Protein AF-A0A1Y4G5S7-F1 (afdb_monomer)

Radius of gyration: 25.13 Å; Cα contacts (8 Å, |Δi|>4): 350; chains: 1; bounding box: 87×40×48 Å

Solvent-accessible surface area (backbone atoms only — not comparable to full-atom values): 13868 Å² total; per-residue (Å²): 130,85,77,80,82,61,57,69,67,60,54,43,54,52,55,67,71,48,69,87,47,79,44,51,80,70,38,82,36,49,25,72,48,53,52,30,70,73,12,51,37,33,37,29,30,48,55,33,47,74,58,11,20,74,68,34,40,60,60,69,43,73,38,22,55,50,44,52,56,40,34,49,61,31,74,40,56,73,66,57,24,23,37,33,31,43,26,41,38,23,44,78,94,66,47,82,84,49,72,70,53,43,66,70,34,35,62,57,46,52,50,49,49,66,52,30,58,38,54,33,38,37,17,30,23,50,66,25,33,25,63,67,61,72,43,88,75,53,43,92,80,40,40,70,41,85,43,68,42,80,86,32,38,30,39,30,34,70,36,56,62,60,34,78,83,30,70,72,47,38,53,52,49,53,50,34,26,40,48,50,26,49,55,51,52,54,49,51,52,56,54,55,54,53,54,55,55,64,64,61,73,73,70,80,81,84,91,83,85,88,86,84,88,85,88,82,90,86,90,83,90,83,89,82,89,81,85,89,79,90,81,84,76,78,82,75,83,89,86,114

Mean predicted aligned error: 10.62 Å

Foldseek 3Di:
DPDDQDDLVNLVVCQQPDDQDPLVVVALTWQQKDADLQALEEEEEAEADPVCSVPSHHLPDPLSVVVQVLCVLLVHHRRNYIYYYLARGADVVNDGDDPSRSVRRNVSVLSSCVRNVHQEYEYEAARRCCVQQVDPDGLVVQALHWDDRPRHTYHYAYRSVVCVPDVVSVVSSSNSSNSSSVVVVVVVVVVVVVVVVVVVVPDDDDDDDDDDDDDDDDDDDDDDDDDDDDDPDPDDDDRD

Sequence (240 aa):
MPKPHIPLEEIRAQVEGCRRCPLADGRTQTVFGVGNPAARVLIVGEAPGKNEDLQGEPFVGAAGKYLNELLSIAGLRREDVFIANVLKCRPPGNRDPRPEEIELCTPYLREQTRTIDPEFIVTLGNFSTKFILKTEVGITRLHGTLQRAGRFKVFPIFHPAAALYDSSKREALENDFTTLGQLLRESDAAAGMHEVDAGNAQGSPAALSTPAVPTDSNAGEGQAETQPDPASHVEQPHLL

pLDDT: mean 84.5, std 22.57, range [31.06, 98.81]

Structure (mmCIF, N/CA/C/O backbone):
data_AF-A0A1Y4G5S7-F1
#
_entry.id   AF-A0A1Y4G5S7-F1
#
loop_
_atom_site.group_PDB
_atom_site.id
_atom_site.type_symbol
_atom_site.label_atom_id
_atom_site.label_alt_id
_atom_site.label_comp_id
_atom_site.label_asym_id
_atom_site.label_entity_id
_atom_site.label_seq_id
_atom_site.pdbx_PDB_ins_code
_atom_site.Cartn_x
_atom_site.Cartn_y
_atom_site.Cartn_z
_atom_site.occupancy
_atom_site.B_iso_or_equiv
_atom_site.auth_seq_id
_atom_site.auth_comp_id
_atom_site.auth_asym_id
_atom_site.auth_atom_id
_atom_site.pdbx_PDB_model_num
ATOM 1 N N . MET A 1 1 ? -27.310 -4.756 -11.231 1.00 40.59 1 MET A N 1
ATOM 2 C CA . MET A 1 1 ? -26.948 -6.032 -10.573 1.00 40.59 1 MET A CA 1
ATOM 3 C C . MET A 1 1 ? -25.587 -5.846 -9.920 1.00 40.59 1 MET A C 1
ATOM 5 O O . MET A 1 1 ? -24.710 -5.333 -10.610 1.00 40.59 1 MET A O 1
ATOM 9 N N . PRO A 1 2 ? -25.393 -6.177 -8.631 1.00 55.62 2 PRO A N 1
ATOM 10 C CA . PRO A 1 2 ? -24.055 -6.158 -8.048 1.00 55.62 2 PRO A CA 1
ATOM 11 C C . PRO A 1 2 ? -23.174 -7.138 -8.832 1.00 55.62 2 PRO A C 1
ATOM 13 O O . PRO A 1 2 ? -23.587 -8.264 -9.113 1.00 55.62 2 PRO A O 1
ATOM 16 N N . LYS A 1 3 ? -21.987 -6.693 -9.256 1.00 55.88 3 LYS A N 1
ATOM 17 C CA . LYS A 1 3 ? -21.017 -7.552 -9.948 1.00 55.88 3 LYS A CA 1
ATOM 18 C C . LYS A 1 3 ? -20.692 -8.742 -9.023 1.00 55.88 3 LYS A C 1
ATOM 20 O O . LYS A 1 3 ? -20.449 -8.500 -7.841 1.00 55.88 3 LYS A O 1
ATOM 25 N N . PRO A 1 4 ? -20.676 -10.003 -9.484 1.00 67.62 4 PRO A N 1
ATOM 26 C CA . PRO A 1 4 ? -20.337 -11.139 -8.621 1.00 67.62 4 PRO A CA 1
ATOM 27 C C . PRO A 1 4 ? -18.913 -10.984 -8.068 1.00 67.62 4 PRO A C 1
ATOM 29 O O . PRO A 1 4 ? -18.036 -10.510 -8.791 1.00 67.62 4 PRO A O 1
ATOM 32 N N . HIS A 1 5 ? -18.688 -11.300 -6.788 1.00 77.19 5 HIS A N 1
ATOM 33 C CA . HIS A 1 5 ? -17.354 -11.252 -6.171 1.00 77.19 5 HIS A CA 1
ATOM 34 C C . HIS A 1 5 ? -16.422 -12.257 -6.863 1.00 77.19 5 HIS A C 1
ATOM 36 O O . HIS A 1 5 ? -16.801 -13.411 -7.052 1.00 77.19 5 HIS A O 1
ATOM 42 N N . ILE A 1 6 ? -15.229 -11.806 -7.259 1.00 89.75 6 ILE A N 1
ATOM 43 C CA . ILE A 1 6 ? -14.211 -12.650 -7.898 1.00 89.75 6 ILE A CA 1
ATOM 44 C C . ILE A 1 6 ? -13.298 -13.174 -6.782 1.00 89.75 6 ILE A C 1
ATOM 46 O O . ILE A 1 6 ? -12.733 -12.353 -6.063 1.00 89.75 6 ILE A O 1
ATOM 50 N N . PRO A 1 7 ? -13.125 -14.493 -6.599 1.00 94.00 7 PRO A N 1
ATOM 51 C CA . PRO A 1 7 ? -12.228 -15.021 -5.573 1.00 94.00 7 PRO A CA 1
ATOM 52 C C . PRO A 1 7 ? -10.796 -14.493 -5.734 1.00 94.00 7 PRO A C 1
ATOM 54 O O . PRO A 1 7 ? -10.298 -14.376 -6.854 1.00 94.00 7 PRO A O 1
ATOM 57 N N . LEU A 1 8 ? -10.095 -14.231 -4.622 1.00 96.12 8 LEU A N 1
ATOM 58 C CA . LEU A 1 8 ? -8.718 -13.711 -4.661 1.00 96.12 8 LEU A CA 1
ATOM 59 C C . LEU A 1 8 ? -7.769 -14.587 -5.488 1.00 96.12 8 LEU A C 1
ATOM 61 O O . LEU A 1 8 ? -6.875 -14.051 -6.135 1.00 96.12 8 LEU A O 1
ATOM 65 N N . GLU A 1 9 ? -7.984 -15.902 -5.498 1.00 96.38 9 GLU A N 1
ATOM 66 C CA . GLU A 1 9 ? -7.191 -16.845 -6.291 1.00 96.38 9 GLU A CA 1
ATOM 67 C C . GLU A 1 9 ? -7.364 -16.634 -7.802 1.00 96.38 9 GLU A C 1
ATOM 69 O O . GLU A 1 9 ? -6.401 -16.674 -8.562 1.00 96.38 9 GLU A O 1
ATOM 74 N N . GLU A 1 10 ? -8.576 -16.308 -8.252 1.00 96.88 10 GLU A N 1
ATOM 75 C CA . GLU A 1 10 ? -8.822 -16.004 -9.661 1.00 96.88 10 GLU A CA 1
ATOM 76 C C . GLU A 1 10 ? -8.176 -14.667 -10.051 1.00 96.88 10 GLU A C 1
ATOM 78 O O . GLU A 1 10 ? -7.557 -14.553 -11.110 1.00 96.88 10 GLU A O 1
ATOM 83 N N . ILE A 1 11 ? -8.234 -13.664 -9.167 1.00 97.69 11 ILE A N 1
ATOM 84 C CA . ILE A 1 11 ? -7.539 -12.385 -9.383 1.00 97.69 11 ILE A CA 1
ATOM 85 C C . ILE A 1 11 ? -6.017 -12.611 -9.411 1.00 97.69 11 ILE A C 1
ATOM 87 O O . ILE A 1 11 ? -5.324 -12.005 -10.231 1.00 97.69 11 ILE A O 1
ATOM 91 N N . ARG A 1 12 ? -5.484 -13.494 -8.555 1.00 98.31 12 ARG A N 1
ATOM 92 C CA . ARG A 1 12 ? -4.062 -13.874 -8.537 1.00 98.31 12 ARG A CA 1
ATOM 93 C C . ARG A 1 12 ? -3.639 -14.478 -9.873 1.00 98.31 12 ARG A C 1
ATOM 95 O O . ARG A 1 12 ? -2.696 -13.965 -10.472 1.00 98.31 12 ARG A O 1
ATOM 102 N N . ALA A 1 13 ? -4.377 -15.463 -10.380 1.00 98.00 13 ALA A N 1
ATOM 103 C CA . ALA A 1 13 ? -4.095 -16.084 -11.674 1.00 98.00 13 ALA A CA 1
ATOM 104 C C . ALA A 1 13 ? -4.109 -15.063 -12.832 1.00 98.00 13 ALA A C 1
ATOM 106 O O . ALA A 1 13 ? -3.246 -15.088 -13.713 1.00 98.00 13 ALA A O 1
ATOM 107 N N . GLN A 1 14 ? -5.044 -14.104 -12.813 1.00 98.19 14 GLN A N 1
ATOM 108 C CA . GLN A 1 14 ? -5.075 -13.016 -13.800 1.00 98.19 14 GLN A CA 1
ATOM 109 C C . GLN A 1 14 ? -3.847 -12.096 -13.698 1.00 98.19 14 GLN A C 1
ATOM 111 O O . GLN A 1 14 ? -3.299 -11.674 -14.720 1.00 98.19 14 GLN A O 1
ATOM 116 N N . VAL A 1 15 ? -3.402 -11.780 -12.478 1.00 98.44 15 VAL A N 1
ATOM 117 C CA . VAL A 1 15 ? -2.201 -10.966 -12.245 1.00 98.44 15 VAL A CA 1
ATOM 118 C C . VAL A 1 15 ? -0.952 -11.684 -12.753 1.00 98.44 15 VAL A C 1
ATOM 120 O O . VAL A 1 15 ? -0.170 -11.065 -13.474 1.00 98.44 15 VAL A O 1
ATOM 123 N N . GLU A 1 16 ? -0.790 -12.973 -12.457 1.00 97.94 16 GLU A N 1
ATOM 124 C CA . GLU A 1 16 ? 0.364 -13.779 -12.882 1.00 97.94 16 GLU A CA 1
ATOM 125 C C . GLU A 1 16 ? 0.537 -13.780 -14.408 1.00 97.94 16 GLU A C 1
ATOM 127 O O . GLU A 1 16 ? 1.641 -13.543 -14.912 1.00 97.94 16 GLU A O 1
ATOM 132 N N . GLY A 1 17 ? -0.566 -13.943 -15.147 1.00 97.50 17 GLY A N 1
ATOM 133 C CA . GLY A 1 17 ? -0.598 -13.907 -16.613 1.00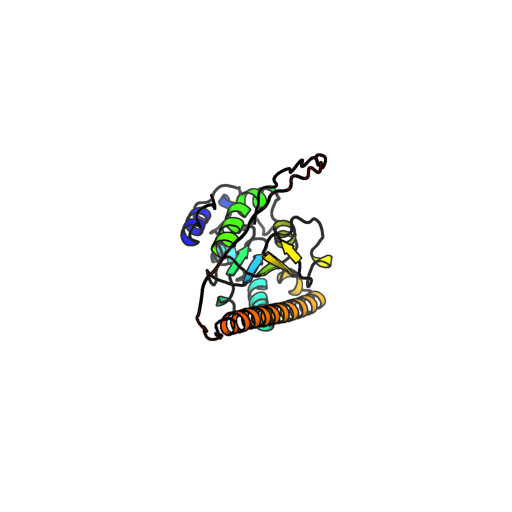 97.50 17 GLY A CA 1
ATOM 134 C C . GLY A 1 17 ? -0.594 -12.503 -17.233 1.00 97.50 17 GLY A C 1
ATOM 135 O O . GLY A 1 17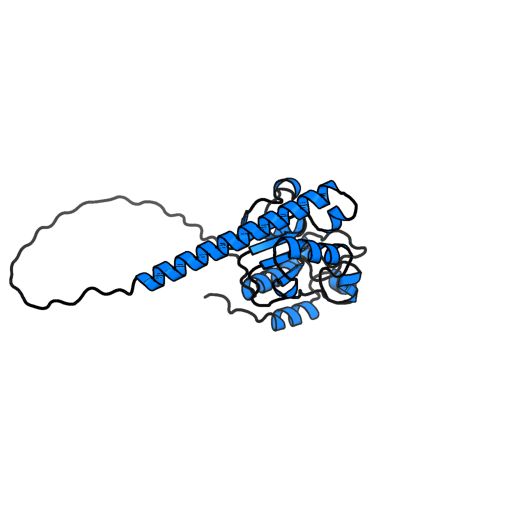 ? -0.581 -12.367 -18.458 1.00 97.50 17 GLY A O 1
ATOM 136 N N . CYS A 1 18 ? -0.610 -11.436 -16.429 1.00 98.50 18 CYS A N 1
ATOM 137 C CA . CYS A 1 18 ? -0.800 -10.082 -16.935 1.00 98.50 18 CYS A CA 1
ATOM 138 C C . CYS A 1 18 ? 0.372 -9.612 -17.819 1.00 98.50 18 CYS A C 1
ATOM 140 O O . CYS A 1 18 ? 1.549 -9.693 -17.444 1.00 98.50 18 CYS A O 1
ATOM 142 N N . ARG A 1 19 ? 0.027 -9.048 -18.985 1.00 98.06 19 ARG A N 1
ATOM 143 C CA . ARG A 1 19 ? 0.944 -8.351 -19.910 1.00 98.06 19 ARG A CA 1
ATOM 144 C C . ARG A 1 19 ? 0.406 -6.999 -20.389 1.00 98.06 19 ARG A C 1
ATOM 146 O O . ARG A 1 19 ? 0.744 -6.535 -21.469 1.00 98.06 19 ARG A O 1
ATOM 153 N N . ARG A 1 20 ? -0.474 -6.371 -19.603 1.00 97.88 20 ARG A N 1
ATOM 154 C CA . ARG A 1 20 ? -1.181 -5.143 -20.011 1.00 97.88 20 ARG A CA 1
ATOM 155 C C . ARG A 1 20 ? -0.283 -3.906 -20.108 1.00 97.88 20 ARG A C 1
ATOM 157 O O . ARG A 1 20 ? -0.715 -2.930 -20.702 1.00 97.88 20 ARG A O 1
ATOM 164 N N . CYS A 1 21 ? 0.919 -3.922 -19.529 1.00 97.69 21 CYS A N 1
ATOM 165 C CA . CYS A 1 21 ? 1.859 -2.801 -19.551 1.00 97.69 21 CYS A CA 1
ATOM 166 C C . CYS A 1 21 ? 3.321 -3.284 -19.672 1.00 97.69 21 CYS A C 1
ATOM 168 O O . CYS A 1 21 ? 3.598 -4.446 -19.358 1.00 97.69 21 CYS A O 1
ATOM 170 N N . PRO A 1 22 ? 4.271 -2.409 -20.065 1.00 97.44 22 PRO A N 1
ATOM 171 C CA . PRO A 1 22 ? 5.673 -2.788 -20.304 1.00 97.44 22 PRO A CA 1
ATOM 172 C C . PRO A 1 22 ? 6.423 -3.325 -19.077 1.00 97.44 22 PRO A C 1
ATOM 174 O O . PRO A 1 22 ? 7.441 -3.997 -19.214 1.00 97.44 22 PRO A O 1
ATOM 177 N N . LEU A 1 23 ? 5.919 -3.077 -17.861 1.00 98.25 23 LEU A N 1
ATOM 178 C CA . LEU A 1 23 ? 6.493 -3.652 -16.637 1.00 98.25 23 LEU A CA 1
ATOM 179 C C . LEU A 1 23 ? 6.485 -5.180 -16.649 1.00 98.25 23 LEU A C 1
ATOM 181 O O . LEU A 1 23 ? 7.274 -5.813 -15.948 1.00 98.25 23 LEU A O 1
ATOM 185 N N . ALA A 1 24 ? 5.607 -5.769 -17.460 1.00 98.06 24 ALA A N 1
ATOM 186 C CA . ALA A 1 24 ? 5.514 -7.199 -17.609 1.00 98.06 24 ALA A CA 1
ATOM 187 C C . ALA A 1 24 ? 6.806 -7.843 -18.128 1.00 98.06 24 ALA A C 1
ATOM 189 O O . ALA A 1 24 ? 7.071 -8.989 -17.773 1.00 98.06 24 ALA A O 1
ATOM 190 N N . ASP A 1 25 ? 7.587 -7.113 -18.927 1.00 96.88 25 ASP A N 1
ATOM 191 C CA . ASP A 1 25 ? 8.782 -7.628 -19.597 1.00 96.88 25 ASP A CA 1
ATOM 192 C C . ASP A 1 25 ? 10.026 -7.596 -18.694 1.00 96.88 25 ASP A C 1
ATOM 194 O O . ASP A 1 25 ? 10.999 -8.295 -18.960 1.00 96.88 25 ASP A O 1
ATOM 198 N N . GLY A 1 26 ? 10.000 -6.785 -17.629 1.00 95.94 26 GLY A N 1
ATOM 199 C CA . GLY A 1 26 ? 11.135 -6.581 -16.722 1.00 95.94 26 GLY A CA 1
ATOM 200 C C . GLY A 1 26 ? 11.005 -7.238 -15.347 1.00 95.94 26 GLY A C 1
ATOM 201 O O . GLY A 1 26 ? 11.951 -7.162 -14.563 1.00 95.94 26 GLY A O 1
ATOM 202 N N . ARG A 1 27 ? 9.850 -7.837 -15.028 1.00 97.50 27 ARG A N 1
ATOM 203 C CA . ARG A 1 27 ? 9.618 -8.508 -13.741 1.00 97.50 27 ARG A CA 1
ATOM 204 C C . ARG A 1 27 ? 10.283 -9.882 -13.704 1.00 97.50 27 ARG A C 1
ATOM 206 O O . ARG A 1 27 ? 10.286 -10.589 -14.709 1.00 97.50 27 ARG A O 1
ATOM 213 N N . THR A 1 28 ? 10.734 -10.297 -12.528 1.00 98.19 28 THR A N 1
ATOM 214 C CA . THR A 1 28 ? 11.047 -11.711 -12.268 1.00 98.19 28 THR A CA 1
ATOM 215 C C . THR A 1 28 ? 9.755 -12.476 -11.993 1.00 98.19 28 THR A C 1
ATOM 217 O O . THR A 1 28 ? 9.513 -13.535 -12.566 1.00 98.19 28 THR A O 1
ATOM 220 N N . GLN A 1 29 ? 8.887 -11.903 -11.160 1.00 97.75 29 GLN A N 1
ATOM 221 C CA . GLN A 1 29 ? 7.547 -12.408 -10.882 1.00 97.75 29 GLN A CA 1
ATOM 222 C C . GLN A 1 29 ? 6.620 -11.265 -10.464 1.00 97.75 29 GLN A C 1
ATOM 224 O O . GLN A 1 29 ? 7.048 -10.151 -10.163 1.00 97.75 29 GLN A O 1
ATOM 229 N N . THR A 1 30 ? 5.315 -11.517 -10.491 1.00 98.44 30 THR A N 1
ATOM 230 C CA . THR A 1 30 ? 4.345 -10.555 -9.968 1.00 98.44 30 THR A CA 1
ATOM 231 C C . THR A 1 30 ? 4.282 -10.602 -8.452 1.00 98.44 30 THR A C 1
ATOM 233 O O . THR A 1 30 ? 4.396 -11.664 -7.853 1.00 98.44 30 THR A O 1
ATOM 236 N N . VAL A 1 31 ? 3.974 -9.463 -7.842 1.00 98.69 31 VAL A N 1
ATOM 237 C CA . VAL A 1 31 ? 3.732 -9.346 -6.405 1.00 98.69 31 VAL A CA 1
ATOM 238 C C . VAL A 1 31 ? 2.266 -8.998 -6.192 1.00 98.69 31 VAL A C 1
ATOM 240 O O . VAL A 1 31 ? 1.866 -7.832 -6.229 1.00 98.69 31 VAL A O 1
ATOM 243 N N . PHE A 1 32 ? 1.443 -10.034 -6.032 1.00 98.56 32 PHE A N 1
ATOM 244 C CA . PHE A 1 32 ? -0.014 -9.909 -5.927 1.00 98.56 32 PHE A CA 1
ATOM 245 C C . PHE A 1 32 ? -0.443 -9.180 -4.645 1.00 98.56 32 PHE A C 1
ATOM 247 O O . PHE A 1 32 ? -1.207 -8.205 -4.682 1.00 98.56 32 PHE A O 1
ATOM 254 N N . GLY A 1 33 ? 0.075 -9.664 -3.521 1.00 98.19 33 GLY A N 1
ATOM 255 C CA . GLY A 1 33 ? -0.349 -9.327 -2.170 1.00 98.19 33 GLY A CA 1
ATOM 256 C C . GLY A 1 33 ? -0.386 -10.576 -1.287 1.00 98.19 33 GLY A C 1
ATOM 257 O O . GLY A 1 33 ? -0.495 -11.696 -1.799 1.00 98.19 33 GLY A O 1
ATOM 258 N N . VAL A 1 34 ? -0.270 -10.385 0.025 1.00 98.12 34 VAL A N 1
ATOM 259 C CA . VAL A 1 34 ? -0.269 -11.462 1.032 1.00 98.12 34 VAL A CA 1
ATOM 260 C C . VAL A 1 34 ? -1.006 -11.019 2.291 1.00 98.12 34 VAL A C 1
ATOM 262 O O . VAL A 1 34 ? -1.057 -9.824 2.578 1.00 98.12 34 VAL A O 1
ATOM 265 N N . GLY A 1 35 ? -1.529 -11.977 3.054 1.00 97.56 35 GLY A N 1
ATOM 266 C CA . GLY A 1 35 ? -2.175 -11.732 4.342 1.00 97.56 35 GLY A CA 1
ATOM 267 C C . GLY A 1 35 ? -3.567 -12.349 4.442 1.00 97.56 35 GLY A C 1
ATOM 268 O O . GLY A 1 35 ? -3.920 -13.225 3.650 1.00 97.56 35 GLY A O 1
ATOM 269 N N . ASN A 1 36 ? -4.352 -11.897 5.417 1.00 98.06 36 ASN A N 1
ATOM 270 C CA . ASN A 1 36 ? -5.691 -12.424 5.671 1.00 98.06 36 ASN A CA 1
ATOM 271 C C . ASN A 1 36 ? -6.671 -12.031 4.538 1.00 98.06 36 ASN A C 1
ATOM 273 O O . ASN A 1 36 ? -6.867 -10.840 4.291 1.00 98.06 36 ASN A O 1
ATOM 277 N N . PRO A 1 37 ? -7.319 -12.993 3.848 1.00 97.06 37 PRO A N 1
ATOM 278 C CA . PRO A 1 37 ? -8.263 -12.703 2.764 1.00 97.06 37 PRO A CA 1
ATOM 279 C C . PRO A 1 37 ? -9.551 -12.004 3.228 1.00 97.06 37 PRO A C 1
ATOM 281 O O . PRO A 1 37 ? -10.268 -11.472 2.390 1.00 97.06 37 PRO A O 1
ATOM 284 N N . ALA A 1 38 ? -9.826 -11.993 4.535 1.00 96.62 38 ALA A N 1
ATOM 285 C CA . ALA A 1 38 ? -10.919 -11.273 5.190 1.00 96.62 38 ALA A CA 1
ATOM 286 C C . ALA A 1 38 ? -10.379 -10.204 6.165 1.00 96.62 38 ALA A C 1
ATOM 288 O O . ALA A 1 38 ? -10.947 -9.959 7.231 1.00 96.62 38 ALA A O 1
ATOM 289 N N . ALA A 1 39 ? -9.216 -9.620 5.855 1.00 97.75 39 ALA A N 1
ATOM 290 C CA . ALA A 1 39 ? -8.592 -8.611 6.697 1.00 97.75 39 ALA A CA 1
ATOM 291 C C . ALA A 1 39 ? -9.462 -7.355 6.821 1.00 97.75 39 ALA A C 1
ATOM 293 O O . ALA A 1 39 ? -9.819 -6.726 5.826 1.00 97.75 39 ALA A O 1
ATOM 294 N N . ARG A 1 40 ? -9.675 -6.896 8.058 1.00 97.00 40 ARG A N 1
ATOM 295 C CA . ARG A 1 40 ? -10.295 -5.587 8.323 1.00 97.00 40 ARG A CA 1
ATOM 296 C C . ARG A 1 40 ? -9.393 -4.412 7.937 1.00 97.00 40 ARG A C 1
ATOM 298 O O . ARG A 1 40 ? -9.893 -3.306 7.754 1.00 97.00 40 ARG A O 1
ATOM 305 N N . VAL A 1 41 ? -8.085 -4.640 7.800 1.00 98.62 41 VAL A N 1
ATOM 306 C CA . VAL A 1 41 ? -7.099 -3.633 7.386 1.00 98.62 41 VAL A CA 1
ATOM 307 C C . VAL A 1 41 ? -6.399 -4.083 6.105 1.00 98.62 41 VAL A C 1
ATOM 309 O O . VAL A 1 41 ? -5.725 -5.114 6.078 1.00 98.62 41 VAL A O 1
ATOM 312 N N . LEU A 1 42 ? -6.518 -3.268 5.058 1.00 98.81 42 LEU A N 1
ATOM 313 C CA . LEU A 1 42 ? -5.779 -3.404 3.806 1.00 98.81 42 LEU A CA 1
ATOM 314 C C . LEU A 1 42 ? -4.670 -2.349 3.744 1.00 98.81 42 LEU A C 1
ATOM 316 O O . LEU A 1 42 ? -4.945 -1.153 3.718 1.00 98.81 42 LEU A O 1
ATOM 320 N N . ILE A 1 43 ? -3.416 -2.781 3.667 1.00 98.75 43 ILE A N 1
ATOM 321 C CA . ILE A 1 43 ? -2.246 -1.912 3.514 1.00 98.75 43 ILE A CA 1
ATOM 322 C C . ILE A 1 43 ? -1.871 -1.831 2.038 1.00 98.75 43 ILE A C 1
ATOM 324 O O . ILE A 1 43 ? -1.685 -2.858 1.382 1.00 98.75 43 ILE A O 1
ATOM 328 N N . VAL A 1 44 ? -1.729 -0.611 1.519 1.00 98.69 44 VAL A N 1
ATOM 329 C CA . VAL A 1 44 ? -1.453 -0.354 0.101 1.00 98.69 44 VAL A CA 1
ATOM 330 C C . VAL A 1 44 ? -0.202 0.502 -0.065 1.00 98.69 44 VAL A C 1
ATOM 332 O O . VAL A 1 44 ? -0.201 1.703 0.216 1.00 98.69 44 VAL A O 1
ATOM 335 N N . GLY A 1 45 ? 0.863 -0.117 -0.567 1.00 97.81 45 GLY A N 1
ATOM 336 C CA . GLY A 1 45 ? 2.068 0.567 -1.027 1.00 97.81 45 GLY A CA 1
ATOM 337 C C . GLY A 1 45 ? 2.020 0.964 -2.501 1.00 97.81 45 GLY A C 1
ATOM 338 O O . GLY A 1 45 ? 0.994 0.877 -3.177 1.00 97.81 45 GLY A O 1
ATOM 339 N N . GLU A 1 46 ? 3.160 1.415 -3.005 1.00 95.94 46 GLU A N 1
ATOM 340 C CA . GLU A 1 46 ? 3.314 1.944 -4.359 1.00 95.94 46 GLU A CA 1
ATOM 341 C C . GLU A 1 46 ? 3.548 0.833 -5.392 1.00 95.94 46 GLU A C 1
ATOM 343 O O . GLU A 1 46 ? 2.690 0.553 -6.233 1.00 95.94 46 GLU A O 1
ATOM 348 N N . ALA A 1 47 ? 4.703 0.175 -5.314 1.00 97.50 47 ALA A N 1
ATOM 349 C CA . ALA A 1 47 ? 5.138 -0.841 -6.258 1.00 97.50 47 ALA A CA 1
ATOM 350 C C . ALA A 1 47 ? 6.148 -1.801 -5.603 1.00 97.50 47 ALA A C 1
ATOM 352 O O . ALA A 1 47 ? 6.729 -1.478 -4.564 1.00 97.50 47 ALA A O 1
ATOM 353 N N . PRO A 1 48 ? 6.383 -2.987 -6.188 1.00 98.19 48 PRO A N 1
ATOM 354 C CA . PRO A 1 48 ? 7.414 -3.903 -5.719 1.00 98.19 48 PRO A CA 1
ATOM 355 C C . PRO A 1 48 ? 8.821 -3.323 -5.895 1.00 98.19 48 PRO A C 1
ATOM 357 O O . PRO A 1 48 ? 9.141 -2.759 -6.942 1.00 98.19 48 PRO A O 1
ATOM 360 N N . GLY A 1 49 ? 9.677 -3.517 -4.890 1.00 96.81 49 GLY A N 1
ATOM 361 C CA . GLY A 1 49 ? 11.116 -3.305 -4.997 1.00 96.81 49 GLY A CA 1
ATOM 362 C C . GLY A 1 49 ? 11.840 -4.546 -5.525 1.00 96.81 49 GLY A C 1
ATOM 363 O O . GLY A 1 49 ? 11.231 -5.521 -5.963 1.00 96.81 49 GLY A O 1
ATOM 364 N N . LYS A 1 50 ? 13.178 -4.519 -5.488 1.00 96.62 50 LYS A N 1
ATOM 365 C CA . LYS A 1 50 ? 14.019 -5.622 -5.987 1.00 96.62 50 LYS A CA 1
ATOM 366 C C . LYS A 1 50 ? 13.778 -6.932 -5.235 1.00 96.62 50 LYS A C 1
ATOM 368 O O . LYS A 1 50 ? 13.708 -7.979 -5.864 1.00 96.62 50 LYS A O 1
ATOM 373 N N . ASN A 1 51 ? 13.701 -6.885 -3.907 1.00 97.00 51 ASN A N 1
ATOM 374 C CA . ASN A 1 51 ? 13.553 -8.102 -3.108 1.00 97.00 51 ASN A CA 1
ATOM 375 C C . ASN A 1 51 ? 12.144 -8.678 -3.249 1.00 97.00 51 ASN A C 1
ATOM 377 O O . ASN A 1 51 ? 11.994 -9.890 -3.320 1.00 97.00 51 ASN A O 1
ATOM 381 N N . GLU A 1 52 ? 11.146 -7.802 -3.343 1.00 98.25 52 GLU A N 1
ATOM 382 C CA . GLU A 1 52 ? 9.753 -8.160 -3.581 1.00 98.25 52 GLU A CA 1
ATOM 383 C C . GLU A 1 52 ? 9.595 -8.832 -4.951 1.00 98.25 52 GLU A C 1
ATOM 385 O O . GLU A 1 52 ? 9.003 -9.898 -5.038 1.00 98.25 52 GLU A O 1
ATOM 390 N N . ASP A 1 53 ? 10.188 -8.266 -6.009 1.00 98.31 53 ASP A N 1
ATOM 391 C CA . ASP A 1 53 ? 10.194 -8.868 -7.352 1.00 98.31 53 ASP A CA 1
ATOM 392 C C . ASP A 1 53 ? 10.869 -10.241 -7.382 1.00 98.31 53 ASP A C 1
ATOM 394 O O . ASP A 1 53 ? 10.423 -11.120 -8.101 1.00 98.31 53 ASP A O 1
ATOM 398 N N . LEU A 1 54 ? 11.921 -10.453 -6.589 1.00 97.81 54 LEU A N 1
ATOM 399 C CA . LEU A 1 54 ? 12.596 -11.750 -6.514 1.00 97.81 54 LEU A CA 1
ATOM 400 C C . LEU A 1 54 ? 11.805 -12.791 -5.716 1.00 97.81 54 LEU A C 1
ATOM 402 O O . LEU A 1 54 ? 11.919 -13.976 -6.018 1.00 97.81 54 LEU A O 1
ATOM 406 N N . GLN A 1 55 ? 11.030 -12.374 -4.712 1.00 97.81 55 GLN A N 1
ATOM 407 C CA . GLN A 1 55 ? 10.340 -13.275 -3.778 1.00 97.81 55 GLN A CA 1
ATOM 408 C C . GLN A 1 55 ? 8.845 -13.457 -4.073 1.00 97.81 55 GLN A C 1
ATOM 410 O O . GLN A 1 55 ? 8.268 -14.433 -3.613 1.00 97.81 55 GLN A O 1
ATOM 415 N N . GLY A 1 56 ? 8.215 -12.552 -4.827 1.00 98.00 56 GLY A N 1
ATOM 416 C CA . GLY A 1 56 ? 6.773 -12.594 -5.107 1.00 98.00 56 GLY A CA 1
ATOM 417 C C . GLY A 1 56 ? 5.909 -12.014 -3.988 1.00 98.00 56 GLY A C 1
ATOM 418 O O . GLY A 1 56 ? 4.682 -11.973 -4.099 1.00 98.00 56 GLY A O 1
ATOM 419 N N . GLU A 1 57 ? 6.535 -11.517 -2.922 1.00 98.00 57 GLU A N 1
ATOM 420 C CA . GLU A 1 57 ? 5.865 -11.026 -1.722 1.00 98.00 57 GLU A CA 1
ATOM 421 C C . GLU A 1 57 ? 6.117 -9.529 -1.501 1.00 98.00 57 GLU A C 1
ATOM 423 O O . GLU A 1 57 ? 7.234 -9.047 -1.702 1.00 98.00 57 GLU A O 1
ATOM 428 N N . PRO A 1 58 ? 5.097 -8.756 -1.087 1.00 97.94 58 PRO A N 1
ATOM 429 C CA . PRO A 1 58 ? 5.236 -7.322 -0.879 1.00 97.94 58 PRO A CA 1
ATOM 430 C C . PRO A 1 58 ? 5.949 -7.028 0.445 1.00 97.94 58 PRO A C 1
ATOM 432 O O . PRO A 1 58 ? 5.743 -7.725 1.435 1.00 97.94 58 PRO A O 1
ATOM 435 N N . PHE A 1 59 ? 6.717 -5.937 0.506 1.00 97.12 59 PHE A N 1
ATOM 436 C CA . PHE A 1 59 ? 7.350 -5.465 1.744 1.00 97.12 59 PHE A CA 1
ATOM 437 C C . PHE A 1 59 ? 8.182 -6.556 2.451 1.00 97.12 59 PHE A C 1
ATOM 439 O O . PHE A 1 59 ? 7.938 -6.866 3.618 1.00 97.12 59 PHE A O 1
ATOM 446 N N . VAL A 1 60 ? 9.174 -7.119 1.755 1.00 96.69 60 VAL A N 1
ATOM 447 C CA . VAL A 1 60 ? 10.145 -8.093 2.305 1.00 96.69 60 VAL A CA 1
ATOM 448 C C . VAL A 1 60 ? 11.547 -7.492 2.486 1.00 96.69 60 VAL A C 1
ATOM 450 O O . VAL A 1 60 ? 12.402 -8.057 3.169 1.00 96.69 60 VAL A O 1
ATOM 453 N N . GLY A 1 61 ? 11.808 -6.320 1.895 1.00 93.69 61 GLY A N 1
ATOM 454 C CA . GLY A 1 61 ? 13.024 -5.534 2.110 1.00 93.69 61 GLY A CA 1
ATOM 455 C C . GLY A 1 61 ? 13.070 -4.790 3.454 1.00 93.69 61 GLY A C 1
ATOM 456 O O . GLY A 1 61 ? 12.270 -5.019 4.358 1.00 93.69 61 GLY A O 1
ATOM 457 N N . ALA A 1 62 ? 14.012 -3.848 3.586 1.00 93.31 62 ALA A N 1
ATOM 458 C CA . ALA A 1 62 ? 14.213 -3.069 4.817 1.00 93.31 62 ALA A CA 1
ATOM 459 C C . ALA A 1 62 ? 12.960 -2.282 5.244 1.00 93.31 62 ALA A C 1
ATOM 461 O O . ALA A 1 62 ? 12.564 -2.336 6.405 1.00 93.31 62 ALA A O 1
ATOM 462 N N . ALA A 1 63 ? 12.288 -1.627 4.290 1.00 93.44 63 ALA A N 1
ATOM 463 C CA . ALA A 1 63 ? 11.027 -0.930 4.541 1.00 93.44 63 ALA A CA 1
ATOM 464 C C . ALA A 1 63 ? 9.925 -1.880 5.042 1.00 93.44 63 ALA A C 1
ATOM 466 O O . ALA A 1 63 ? 9.094 -1.489 5.853 1.00 93.44 63 ALA A O 1
ATOM 467 N N . GLY A 1 64 ? 9.934 -3.134 4.586 1.00 94.50 64 GLY A N 1
ATOM 468 C CA . GLY A 1 64 ? 8.973 -4.142 5.012 1.00 94.50 64 GLY A CA 1
ATOM 469 C C . GLY A 1 64 ? 9.228 -4.704 6.404 1.00 94.50 64 GLY A C 1
ATOM 470 O O . GLY A 1 64 ? 8.286 -4.919 7.1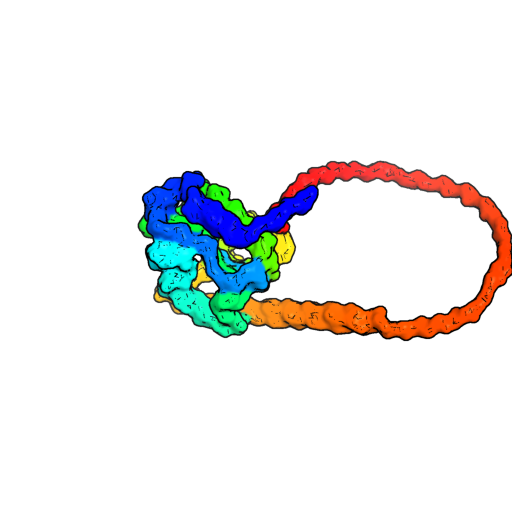59 1.00 94.50 64 GLY A O 1
ATOM 471 N N . LYS A 1 65 ? 10.500 -4.860 6.786 1.00 94.81 65 LYS A N 1
ATOM 472 C CA . LYS A 1 65 ? 10.864 -5.184 8.172 1.00 94.81 65 LYS A CA 1
ATOM 473 C C . LYS A 1 65 ? 10.389 -4.095 9.128 1.00 94.81 65 LYS A C 1
ATOM 475 O O . LYS A 1 65 ? 9.749 -4.409 10.123 1.00 94.81 65 LYS A O 1
ATOM 480 N N . TYR A 1 66 ? 10.616 -2.831 8.772 1.00 95.75 66 TYR A N 1
ATOM 481 C CA . TYR A 1 66 ? 10.147 -1.719 9.590 1.00 95.75 66 TYR A CA 1
ATOM 482 C C . TYR A 1 66 ? 8.614 -1.613 9.616 1.00 95.75 66 TYR A C 1
ATOM 484 O O . TYR A 1 66 ? 8.036 -1.352 10.665 1.00 95.75 66 TYR A O 1
ATOM 492 N N . LEU A 1 67 ? 7.928 -1.919 8.508 1.00 97.31 67 LEU A N 1
ATOM 493 C CA . LEU A 1 67 ? 6.467 -2.033 8.503 1.00 97.31 67 LEU A CA 1
ATOM 494 C C . LEU A 1 67 ? 5.962 -3.056 9.537 1.00 97.31 67 LEU A C 1
ATOM 496 O O . LEU A 1 67 ? 4.951 -2.804 10.180 1.00 97.31 67 LEU A O 1
ATOM 500 N N . ASN A 1 68 ? 6.658 -4.178 9.741 1.00 96.62 68 ASN A N 1
ATOM 501 C CA . ASN A 1 68 ? 6.261 -5.162 10.755 1.00 96.62 68 ASN A CA 1
ATOM 502 C C . ASN A 1 68 ? 6.396 -4.614 12.192 1.00 96.62 68 ASN A C 1
ATOM 504 O O . ASN A 1 68 ? 5.543 -4.893 13.036 1.00 96.62 68 ASN A O 1
ATOM 508 N N . GLU A 1 69 ? 7.431 -3.812 12.468 1.00 96.94 69 GLU A N 1
ATOM 509 C CA . GLU A 1 69 ? 7.577 -3.104 13.752 1.00 96.94 69 GLU A CA 1
ATOM 510 C C . GLU A 1 69 ? 6.416 -2.122 13.963 1.00 96.94 69 GLU A C 1
ATOM 512 O O . GLU A 1 69 ? 5.775 -2.129 15.012 1.00 96.94 69 GLU A O 1
ATOM 517 N N . LEU A 1 70 ? 6.088 -1.338 12.934 1.00 97.88 70 LEU A N 1
ATOM 518 C CA . LEU A 1 70 ? 4.984 -0.378 12.960 1.00 97.88 70 LEU A CA 1
ATOM 519 C C . LEU A 1 70 ? 3.623 -1.056 13.176 1.00 97.88 70 LEU A C 1
ATOM 521 O O . LEU A 1 70 ? 2.824 -0.586 13.983 1.00 97.88 70 LEU A O 1
ATOM 525 N N . LEU A 1 71 ? 3.367 -2.195 12.526 1.00 98.31 71 LEU A N 1
ATOM 526 C CA . LEU A 1 71 ? 2.134 -2.961 12.741 1.00 98.31 71 LEU A CA 1
ATOM 527 C C . LEU A 1 71 ? 1.965 -3.371 14.204 1.00 98.31 71 LEU A C 1
ATOM 529 O O . LEU A 1 71 ? 0.869 -3.251 14.752 1.00 98.31 71 LEU A O 1
ATOM 533 N N . SER A 1 72 ? 3.066 -3.754 14.852 1.00 98.12 72 SER A N 1
ATOM 534 C CA . SER A 1 72 ? 3.060 -4.146 16.261 1.00 98.12 72 SER A CA 1
ATOM 535 C C . SER A 1 72 ? 2.644 -2.986 17.176 1.00 98.12 72 SER A C 1
ATOM 537 O O . SER A 1 72 ? 1.924 -3.209 18.146 1.00 98.12 72 SER A O 1
ATOM 539 N N . ILE A 1 73 ? 3.013 -1.742 16.841 1.00 98.12 73 ILE A N 1
ATOM 540 C CA . ILE A 1 73 ? 2.578 -0.530 17.566 1.00 98.12 73 ILE A CA 1
ATOM 541 C C . ILE A 1 73 ? 1.056 -0.350 17.478 1.00 98.12 73 ILE A C 1
ATOM 543 O O . ILE A 1 73 ? 0.410 -0.004 18.468 1.00 98.12 73 ILE A O 1
ATOM 547 N N . ALA A 1 74 ? 0.465 -0.638 16.316 1.00 98.00 74 ALA A N 1
ATOM 548 C CA . ALA A 1 74 ? -0.986 -0.603 16.132 1.00 98.00 74 ALA A CA 1
ATOM 549 C C . ALA A 1 74 ? -1.718 -1.799 16.777 1.00 98.00 74 ALA A C 1
ATOM 551 O O . ALA A 1 74 ? -2.946 -1.852 16.728 1.00 98.00 74 ALA A O 1
ATOM 552 N N . GLY A 1 75 ? -0.995 -2.749 17.385 1.00 97.81 75 GLY A N 1
ATOM 553 C CA . GLY A 1 75 ? -1.564 -3.981 17.934 1.00 97.81 75 GLY A CA 1
ATOM 554 C C . GLY A 1 75 ? -1.951 -5.007 16.865 1.00 97.81 75 GLY A C 1
ATOM 555 O O . GLY A 1 75 ? -2.800 -5.856 17.117 1.00 97.81 75 GLY A O 1
ATOM 556 N N . LEU A 1 76 ? -1.353 -4.921 15.675 1.00 98.19 76 LEU A N 1
ATOM 557 C CA . LEU A 1 76 ? -1.605 -5.811 14.545 1.00 98.19 76 LEU A CA 1
ATOM 558 C C . LEU A 1 76 ? -0.404 -6.722 14.300 1.00 98.19 76 LEU A C 1
ATOM 560 O O . LEU A 1 76 ? 0.749 -6.298 14.398 1.00 98.19 76 LEU A O 1
ATOM 564 N N . ARG A 1 77 ? -0.665 -7.959 13.882 1.00 97.75 77 ARG A N 1
ATOM 565 C CA . ARG A 1 77 ? 0.351 -8.825 13.279 1.00 97.75 77 ARG A CA 1
ATOM 566 C C . ARG A 1 77 ? 0.240 -8.771 11.763 1.00 97.75 77 ARG A C 1
ATOM 568 O O . ARG A 1 77 ? -0.790 -8.400 11.197 1.00 97.75 77 ARG A O 1
ATOM 575 N N . ARG A 1 78 ? 1.308 -9.170 11.078 1.00 97.50 78 ARG A N 1
ATOM 576 C CA . ARG A 1 78 ? 1.351 -9.163 9.611 1.00 97.50 78 ARG A CA 1
ATOM 577 C C . ARG A 1 78 ? 0.280 -10.074 9.003 1.00 97.50 78 ARG A C 1
ATOM 579 O O . ARG A 1 78 ? -0.267 -9.753 7.955 1.00 97.50 78 ARG A O 1
ATOM 586 N N . GLU A 1 79 ? -0.021 -11.184 9.666 1.00 97.25 79 GLU A N 1
ATOM 587 C CA . GLU A 1 79 ? -1.065 -12.131 9.286 1.00 97.25 79 GLU A CA 1
ATOM 588 C C . GLU A 1 79 ? -2.493 -11.625 9.537 1.00 97.25 79 GLU A C 1
ATOM 590 O O . GLU A 1 79 ? -3.419 -12.176 8.953 1.00 97.25 79 GLU A O 1
ATOM 595 N N . ASP A 1 80 ? -2.689 -10.583 10.354 1.00 97.69 80 ASP A N 1
ATOM 596 C CA . ASP A 1 80 ? -4.021 -10.025 10.640 1.00 97.69 80 ASP A CA 1
ATOM 597 C C . ASP A 1 80 ? -4.496 -9.065 9.532 1.00 97.69 80 ASP A C 1
ATOM 599 O O . ASP A 1 80 ? -5.694 -8.804 9.385 1.00 97.69 80 ASP A O 1
ATOM 603 N N . VAL A 1 81 ? -3.559 -8.549 8.732 1.00 98.69 81 VAL A N 1
ATOM 604 C CA . VAL A 1 81 ? -3.796 -7.573 7.660 1.00 98.69 81 VAL A CA 1
ATOM 605 C C . VAL A 1 81 ? -3.651 -8.212 6.281 1.00 98.69 81 VAL A C 1
ATOM 607 O O . VAL A 1 81 ? -3.106 -9.305 6.151 1.00 98.69 81 VAL A O 1
ATOM 610 N N . PHE A 1 82 ? -4.093 -7.517 5.232 1.00 98.81 82 PHE A N 1
ATOM 611 C CA . PHE A 1 82 ? -3.703 -7.827 3.855 1.00 98.81 82 PHE A CA 1
ATOM 612 C C . PHE A 1 82 ? -2.788 -6.724 3.329 1.00 98.81 82 PHE A C 1
ATOM 614 O O . PHE A 1 82 ? -3.099 -5.544 3.462 1.00 98.81 82 PHE A O 1
ATOM 621 N N . ILE A 1 83 ? -1.659 -7.084 2.723 1.00 98.75 83 ILE A N 1
ATOM 622 C CA . ILE A 1 83 ? -0.660 -6.142 2.211 1.00 98.75 83 ILE A CA 1
ATOM 623 C C . ILE A 1 83 ? -0.576 -6.289 0.699 1.00 98.75 83 ILE A C 1
ATOM 625 O O . ILE A 1 83 ? -0.362 -7.383 0.178 1.00 98.75 83 ILE A O 1
ATOM 629 N N . ALA A 1 84 ? -0.706 -5.175 -0.012 1.00 98.44 84 ALA A N 1
ATOM 630 C CA . ALA A 1 84 ? -0.612 -5.106 -1.460 1.00 98.44 84 ALA A CA 1
ATOM 631 C C . ALA A 1 84 ? 0.048 -3.793 -1.909 1.00 98.44 84 ALA A C 1
ATOM 633 O O . ALA A 1 84 ? 0.322 -2.899 -1.115 1.00 98.44 84 ALA A O 1
ATOM 634 N N . ASN A 1 85 ? 0.287 -3.675 -3.212 1.00 98.50 85 ASN A N 1
ATOM 635 C CA . ASN A 1 85 ? 0.739 -2.447 -3.861 1.00 98.50 85 ASN A CA 1
ATOM 636 C C . ASN A 1 85 ? -0.244 -2.021 -4.956 1.00 98.50 85 ASN A C 1
ATOM 638 O O . ASN A 1 85 ? -0.997 -2.859 -5.471 1.00 98.50 85 ASN A O 1
ATOM 642 N N . VAL A 1 86 ? -0.201 -0.741 -5.335 1.00 97.88 86 VAL A N 1
ATOM 643 C CA . VAL A 1 86 ? -0.893 -0.217 -6.524 1.00 97.88 86 VAL A CA 1
ATOM 644 C C . VAL A 1 86 ? -0.432 -0.960 -7.777 1.00 97.88 86 VAL A C 1
ATOM 646 O O . VAL A 1 86 ? -1.262 -1.481 -8.522 1.00 97.88 86 VAL A O 1
ATOM 649 N N . LEU A 1 87 ? 0.883 -1.065 -7.985 1.00 98.44 87 LEU A N 1
ATOM 650 C CA . LEU A 1 87 ? 1.453 -1.885 -9.051 1.00 98.44 87 LEU A CA 1
ATOM 651 C C . LEU A 1 87 ? 1.755 -3.307 -8.572 1.00 98.44 87 LEU A C 1
ATOM 653 O O . LEU A 1 87 ? 2.198 -3.517 -7.446 1.00 98.44 87 LEU A O 1
ATOM 657 N N . LYS A 1 88 ? 1.582 -4.292 -9.460 1.00 98.62 88 LYS A N 1
ATOM 658 C CA . LYS A 1 88 ? 1.918 -5.709 -9.205 1.00 98.62 88 LYS A CA 1
ATOM 659 C C . LYS A 1 88 ? 3.262 -6.141 -9.792 1.00 98.62 88 LYS A C 1
ATOM 661 O O . LYS A 1 88 ? 3.643 -7.296 -9.652 1.00 98.62 88 LYS A O 1
ATOM 666 N N . CYS A 1 89 ? 3.961 -5.238 -10.473 1.00 98.69 89 CYS A N 1
ATOM 667 C CA . CYS A 1 89 ? 5.246 -5.486 -11.126 1.00 98.69 89 CYS A CA 1
ATOM 668 C C . CYS A 1 89 ? 6.222 -4.374 -10.751 1.00 98.69 89 CYS A C 1
ATOM 670 O O . CYS A 1 89 ? 5.817 -3.216 -10.635 1.00 98.69 89 CYS A O 1
ATOM 672 N N . ARG A 1 90 ? 7.496 -4.725 -10.584 1.00 98.38 90 ARG A N 1
ATOM 673 C CA . ARG A 1 90 ? 8.564 -3.783 -10.256 1.00 98.38 90 ARG A CA 1
ATOM 674 C C . ARG A 1 90 ? 8.888 -2.856 -11.439 1.00 98.38 90 ARG A C 1
ATOM 676 O O . ARG A 1 90 ? 9.221 -3.353 -12.516 1.00 98.38 90 ARG A O 1
ATOM 683 N N . PRO A 1 91 ? 8.890 -1.525 -11.251 1.00 98.12 91 PRO A N 1
ATOM 684 C CA . PRO A 1 91 ? 9.428 -0.596 -12.238 1.00 98.12 91 PRO A CA 1
ATOM 685 C C . PRO A 1 91 ? 10.949 -0.755 -12.442 1.00 98.12 91 PRO A C 1
ATOM 687 O O . PRO A 1 91 ? 11.685 -0.952 -11.467 1.00 98.12 91 PRO A O 1
ATOM 690 N N . PRO A 1 92 ? 11.466 -0.622 -13.682 1.00 96.69 92 PRO A N 1
ATOM 691 C CA . PRO A 1 92 ? 12.899 -0.689 -13.961 1.00 96.69 92 PRO A CA 1
ATOM 692 C C . PRO A 1 92 ? 13.702 0.286 -13.095 1.00 96.69 92 PRO A C 1
ATOM 694 O O . PRO A 1 92 ? 13.379 1.468 -13.014 1.00 96.69 92 PRO A O 1
ATOM 697 N N . GLY A 1 93 ? 14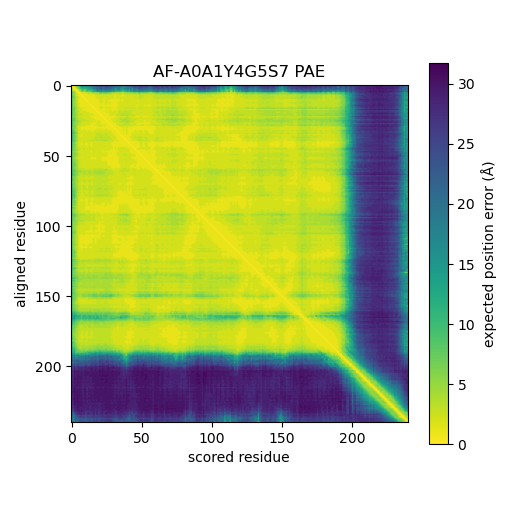.747 -0.210 -12.431 1.00 95.19 93 GLY A N 1
ATOM 698 C CA . GLY A 1 93 ? 15.582 0.617 -11.554 1.00 95.19 93 GLY A CA 1
ATOM 699 C C . GLY A 1 93 ? 14.877 1.149 -10.299 1.00 95.19 93 GLY A C 1
ATOM 700 O O . GLY A 1 93 ? 15.412 2.055 -9.676 1.00 95.19 93 GLY A O 1
ATOM 701 N N . ASN A 1 94 ? 13.715 0.598 -9.916 1.00 94.81 94 ASN A N 1
ATOM 702 C CA . ASN A 1 94 ? 12.860 1.124 -8.838 1.00 94.81 94 ASN A CA 1
ATOM 703 C C . ASN A 1 94 ? 12.445 2.589 -9.061 1.00 94.81 94 ASN A C 1
ATOM 705 O O . ASN A 1 94 ? 12.297 3.333 -8.096 1.00 94.81 94 ASN A O 1
ATOM 709 N N . ARG A 1 95 ? 12.306 3.019 -10.322 1.00 95.94 95 ARG A N 1
ATOM 710 C CA . ARG A 1 95 ? 11.734 4.335 -10.625 1.00 95.94 95 ARG A CA 1
ATOM 711 C C . ARG A 1 95 ? 10.282 4.422 -10.154 1.00 95.94 95 ARG A C 1
ATOM 713 O O . ARG A 1 95 ? 9.605 3.400 -10.044 1.00 95.94 95 ARG A O 1
ATOM 720 N N . ASP A 1 96 ? 9.786 5.644 -10.055 1.00 94.06 96 ASP A N 1
ATOM 721 C CA . ASP A 1 96 ? 8.378 5.898 -9.782 1.00 94.06 96 ASP A CA 1
ATOM 722 C C . ASP A 1 96 ? 7.451 5.293 -10.873 1.00 94.06 96 ASP A C 1
ATOM 724 O O . ASP A 1 96 ? 7.806 5.258 -12.069 1.00 94.06 96 ASP A O 1
ATOM 728 N N . PRO A 1 97 ? 6.249 4.821 -10.486 1.00 94.44 97 PRO A N 1
ATOM 729 C CA . PRO A 1 97 ? 5.175 4.429 -11.384 1.00 94.44 97 PRO A CA 1
ATOM 730 C C . PRO A 1 97 ? 4.780 5.541 -12.348 1.00 94.44 97 PRO A C 1
ATOM 732 O O . PRO A 1 97 ? 4.590 6.695 -11.959 1.00 94.44 97 PRO A O 1
ATOM 735 N N . ARG A 1 98 ? 4.551 5.180 -13.609 1.00 94.94 98 ARG A N 1
ATOM 736 C CA . ARG A 1 98 ? 3.917 6.086 -14.570 1.00 94.94 98 ARG A CA 1
ATOM 737 C C . ARG A 1 98 ? 2.394 6.067 -14.403 1.00 94.94 98 ARG A C 1
ATOM 739 O O . ARG A 1 98 ? 1.842 5.015 -14.072 1.00 94.94 98 ARG A O 1
ATOM 746 N N . PRO A 1 99 ? 1.692 7.173 -14.709 1.00 92.50 99 PRO A N 1
ATOM 747 C CA . PRO A 1 99 ? 0.228 7.217 -14.654 1.00 92.50 99 PRO A CA 1
ATOM 748 C C . PRO A 1 99 ? -0.449 6.093 -15.454 1.00 92.50 99 PRO A C 1
ATOM 750 O O . PRO A 1 99 ? -1.353 5.438 -14.946 1.00 92.50 99 PRO A O 1
ATOM 753 N N . GLU A 1 100 ? 0.054 5.802 -16.656 1.00 96.12 100 GLU A N 1
ATOM 754 C CA . GLU A 1 100 ? -0.427 4.711 -17.519 1.00 96.12 100 GLU A CA 1
ATOM 755 C C . GLU A 1 100 ? -0.285 3.322 -16.863 1.00 96.12 100 GLU A C 1
ATOM 757 O O . GLU A 1 100 ? -1.169 2.473 -16.967 1.00 96.12 100 GLU A O 1
ATOM 762 N N . GLU A 1 101 ? 0.805 3.087 -16.126 1.00 96.94 101 GLU A N 1
ATOM 763 C CA . GLU A 1 101 ? 1.058 1.821 -15.430 1.00 96.94 101 GLU A CA 1
ATOM 764 C C . GLU A 1 101 ? 0.082 1.645 -14.265 1.00 96.94 101 GLU A C 1
ATOM 766 O O . GLU A 1 101 ? -0.457 0.553 -14.069 1.00 96.94 101 GLU A O 1
ATOM 771 N N . ILE A 1 102 ? -0.179 2.729 -13.528 1.00 95.12 102 ILE A N 1
ATOM 772 C CA . ILE A 1 102 ? -1.177 2.776 -12.455 1.00 95.12 102 ILE A CA 1
ATOM 773 C C . ILE A 1 102 ? -2.565 2.483 -13.033 1.00 95.12 102 ILE A C 1
ATOM 775 O O . ILE A 1 102 ? -3.260 1.586 -12.554 1.00 95.12 102 ILE A O 1
ATOM 779 N N . GLU A 1 103 ? -2.971 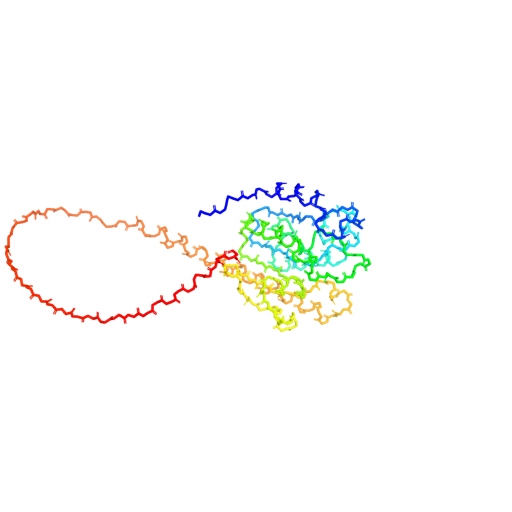3.181 -14.091 1.00 94.75 103 GLU A N 1
ATOM 780 C CA . GLU A 1 103 ? -4.288 3.003 -14.709 1.00 94.75 103 GLU A CA 1
ATOM 781 C C . GLU A 1 103 ? -4.525 1.553 -15.159 1.00 94.75 103 GLU A C 1
ATOM 783 O O . GLU A 1 103 ? -5.579 0.975 -14.889 1.00 94.75 103 GLU A O 1
ATOM 788 N N . LEU A 1 104 ? -3.520 0.926 -15.773 1.00 97.62 104 LEU A N 1
ATOM 789 C CA . LEU A 1 104 ? -3.621 -0.441 -16.283 1.00 97.62 104 LEU A CA 1
ATOM 790 C C . LEU A 1 104 ? -3.591 -1.511 -15.182 1.00 97.62 104 LEU A C 1
ATOM 792 O O . LEU A 1 104 ? -4.179 -2.581 -15.364 1.00 97.62 104 LEU A O 1
ATOM 796 N N . CYS A 1 105 ? -2.917 -1.254 -14.056 1.00 97.81 105 CYS A N 1
ATOM 797 C CA . CYS A 1 105 ? -2.723 -2.235 -12.981 1.00 97.81 105 CYS A CA 1
ATOM 798 C C . CYS A 1 105 ? -3.777 -2.139 -11.864 1.00 97.81 105 CYS A C 1
ATOM 800 O O . CYS A 1 105 ? -4.157 -3.145 -11.261 1.00 97.81 105 CYS A O 1
ATOM 802 N N . THR A 1 106 ? -4.310 -0.943 -11.619 1.00 95.25 106 THR A N 1
ATOM 803 C CA . THR A 1 106 ? -5.266 -0.680 -10.534 1.00 95.25 106 THR A CA 1
ATOM 804 C C . THR A 1 106 ? -6.594 -1.438 -10.578 1.00 95.25 106 THR A C 1
ATOM 806 O O . THR A 1 106 ? -7.156 -1.638 -9.497 1.00 95.25 106 THR A O 1
ATOM 809 N N . PRO A 1 107 ? -7.118 -1.929 -11.724 1.00 96.38 107 PRO A N 1
ATOM 810 C CA . PRO A 1 107 ? -8.277 -2.817 -11.712 1.00 96.38 107 PRO A CA 1
ATOM 811 C C . PRO A 1 107 ? -8.089 -4.042 -10.806 1.00 96.38 107 PRO A C 1
ATOM 813 O O . PRO A 1 107 ? -9.040 -4.438 -10.140 1.00 96.38 107 PRO A O 1
ATOM 816 N N . TYR A 1 108 ? -6.869 -4.585 -10.695 1.00 97.75 108 TYR A N 1
ATOM 817 C CA . TYR A 1 108 ? -6.593 -5.702 -9.786 1.00 97.75 108 TYR A CA 1
ATOM 818 C C . TYR A 1 108 ? -6.709 -5.296 -8.320 1.00 97.75 108 TYR A C 1
ATOM 820 O O . TYR A 1 108 ? -7.324 -6.014 -7.540 1.00 97.75 108 TYR A O 1
ATOM 828 N N . LEU A 1 109 ? -6.164 -4.132 -7.945 1.00 97.31 109 LEU A N 1
ATOM 829 C CA . LEU A 1 109 ? -6.289 -3.629 -6.578 1.00 97.31 109 LEU A CA 1
ATOM 830 C C . LEU A 1 109 ? -7.757 -3.352 -6.224 1.00 97.31 109 LEU A C 1
ATOM 832 O O . LEU A 1 109 ? -8.178 -3.672 -5.121 1.00 97.31 109 LEU A O 1
ATOM 836 N N . ARG A 1 110 ? -8.556 -2.828 -7.163 1.00 95.12 110 ARG A N 1
ATOM 837 C CA . ARG A 1 110 ? -9.998 -2.612 -6.952 1.00 95.12 110 ARG A CA 1
ATOM 838 C C . ARG A 1 110 ? -10.741 -3.917 -6.675 1.00 95.12 110 ARG A C 1
ATOM 840 O O . ARG A 1 110 ? -11.520 -3.972 -5.730 1.00 95.12 110 ARG A O 1
ATOM 847 N N . GLU A 1 111 ? -10.494 -4.966 -7.461 1.00 96.25 111 GLU A N 1
ATOM 848 C CA . GLU A 1 111 ? -11.124 -6.272 -7.216 1.00 96.25 111 GLU A CA 1
ATOM 849 C C . GLU A 1 111 ? -10.600 -6.927 -5.927 1.00 96.25 111 GLU A C 1
ATOM 851 O O . GLU A 1 111 ? -11.389 -7.529 -5.202 1.00 96.25 111 GLU A O 1
ATOM 856 N N . GLN A 1 112 ? -9.317 -6.748 -5.577 1.00 97.12 112 GLN A N 1
ATOM 857 C CA . GLN A 1 112 ? -8.785 -7.162 -4.271 1.00 97.12 112 GLN A CA 1
ATOM 858 C C . GLN A 1 112 ? -9.528 -6.461 -3.129 1.00 97.12 112 GLN A C 1
ATOM 860 O O . GLN A 1 112 ? -10.062 -7.139 -2.259 1.00 97.12 112 GLN A O 1
ATOM 865 N N . THR A 1 113 ? -9.632 -5.127 -3.150 1.00 96.25 113 THR A N 1
ATOM 866 C CA . THR A 1 113 ? -10.360 -4.351 -2.131 1.00 96.25 113 THR A CA 1
ATOM 867 C C . THR A 1 113 ? -11.821 -4.779 -2.036 1.00 96.25 113 THR A C 1
ATOM 869 O O . THR A 1 113 ? -12.330 -4.960 -0.936 1.00 96.25 113 THR A O 1
ATOM 872 N N . ARG A 1 114 ? -12.494 -5.001 -3.170 1.00 94.69 114 ARG A N 1
ATOM 873 C CA . ARG A 1 114 ? -13.898 -5.436 -3.196 1.00 94.69 114 ARG A CA 1
ATOM 874 C C . ARG A 1 114 ? -14.108 -6.844 -2.637 1.00 94.69 114 ARG A C 1
ATOM 876 O O . ARG A 1 114 ? -15.178 -7.135 -2.117 1.00 94.69 114 ARG A O 1
ATOM 883 N N . THR A 1 115 ? -13.121 -7.719 -2.797 1.00 95.50 115 THR A N 1
ATOM 884 C CA . THR A 1 115 ? -13.191 -9.112 -2.336 1.00 95.50 115 THR A CA 1
ATOM 885 C C . THR A 1 115 ? -12.826 -9.238 -0.866 1.00 95.50 115 THR A C 1
ATOM 887 O O . THR A 1 115 ? -13.485 -9.979 -0.150 1.00 95.50 115 THR A O 1
ATOM 890 N N . ILE A 1 116 ? -11.801 -8.505 -0.427 1.00 96.88 116 ILE A N 1
ATOM 891 C CA . ILE A 1 116 ? -11.354 -8.478 0.971 1.00 96.88 116 ILE A CA 1
ATOM 892 C C . ILE A 1 116 ? -12.363 -7.741 1.849 1.00 96.88 116 ILE A C 1
ATOM 894 O O . ILE A 1 116 ? -12.524 -8.098 3.008 1.00 96.88 116 ILE A O 1
ATOM 898 N N . ASP A 1 117 ? -13.029 -6.729 1.287 1.00 95.81 117 ASP A N 1
ATOM 899 C CA . ASP A 1 117 ? -13.980 -5.885 2.004 1.00 95.81 117 ASP A CA 1
ATOM 900 C C . ASP A 1 117 ? -13.392 -5.315 3.319 1.00 95.81 117 ASP A C 1
ATOM 902 O O . ASP A 1 117 ? -13.915 -5.562 4.408 1.00 95.81 117 ASP A O 1
ATOM 906 N N . PRO A 1 118 ? -12.260 -4.583 3.253 1.00 97.50 118 PRO A N 1
ATOM 907 C CA . PRO A 1 118 ? -11.622 -4.076 4.455 1.00 97.50 118 PRO A CA 1
ATOM 908 C C . PRO A 1 118 ? -12.437 -2.932 5.057 1.00 97.50 118 PRO A C 1
ATOM 910 O O . PRO A 1 118 ? -13.070 -2.144 4.358 1.00 97.50 118 PRO A O 1
ATOM 913 N N . GLU A 1 119 ? -12.333 -2.762 6.366 1.00 96.88 119 GLU A N 1
ATOM 914 C CA . GLU A 1 119 ? -12.889 -1.601 7.050 1.00 96.88 119 GLU A CA 1
ATOM 915 C C . GLU A 1 119 ? -11.986 -0.366 6.874 1.00 96.88 119 GLU A C 1
ATOM 917 O O . GLU A 1 119 ? -12.459 0.743 6.594 1.00 96.88 119 GLU A O 1
ATOM 922 N N . PHE A 1 120 ? -10.672 -0.579 7.001 1.00 98.38 120 PHE A N 1
ATOM 923 C CA . PHE A 1 120 ? -9.636 0.436 6.857 1.00 98.38 120 PHE A CA 1
ATOM 924 C C . PHE A 1 120 ? -8.717 0.132 5.674 1.00 98.38 120 PHE A C 1
ATOM 926 O O . PHE A 1 120 ? -8.238 -0.989 5.504 1.00 98.38 120 PHE A O 1
ATOM 933 N N . ILE A 1 121 ? -8.393 1.167 4.903 1.00 98.69 121 ILE A N 1
ATOM 934 C CA . ILE A 1 121 ? -7.338 1.142 3.893 1.00 98.69 121 ILE A CA 1
ATOM 935 C C . ILE A 1 121 ? -6.209 2.063 4.357 1.00 98.69 121 ILE A C 1
ATOM 937 O O . ILE A 1 121 ? -6.374 3.280 4.422 1.00 98.69 121 ILE A O 1
ATOM 941 N N . VAL A 1 122 ? -5.051 1.490 4.672 1.00 98.69 122 VAL A N 1
ATOM 942 C CA . VAL A 1 122 ? -3.854 2.232 5.080 1.00 98.69 122 VAL A CA 1
ATOM 943 C C . VAL A 1 122 ? -2.972 2.443 3.858 1.00 98.69 122 VAL A C 1
ATOM 945 O O . VAL A 1 122 ? -2.449 1.484 3.287 1.00 98.69 122 VAL A O 1
ATOM 948 N N . THR A 1 123 ? -2.801 3.692 3.433 1.00 98.50 123 THR A N 1
ATOM 949 C CA . THR A 1 123 ? -1.997 4.021 2.251 1.00 98.50 123 THR A CA 1
ATOM 950 C C . THR A 1 123 ? -0.604 4.468 2.650 1.00 98.50 123 THR A C 1
ATOM 952 O O . THR A 1 123 ? -0.441 5.388 3.443 1.00 98.50 123 THR A O 1
ATOM 955 N N . LEU A 1 124 ? 0.413 3.824 2.081 1.00 97.81 124 LEU A N 1
ATOM 956 C CA . LEU A 1 124 ? 1.815 4.115 2.363 1.00 97.81 124 LEU A CA 1
ATOM 957 C C . LEU A 1 124 ? 2.408 4.988 1.252 1.00 97.81 124 LEU A C 1
ATOM 959 O O . LEU A 1 124 ? 2.714 4.497 0.164 1.00 97.81 124 LEU A O 1
ATOM 963 N N . GLY A 1 125 ? 2.600 6.276 1.533 1.00 95.75 125 GLY A N 1
ATOM 964 C CA . GLY A 1 125 ? 3.216 7.240 0.620 1.00 95.75 125 GLY A CA 1
ATOM 965 C C . GLY A 1 125 ? 2.244 7.943 -0.332 1.00 95.75 125 GLY A C 1
ATOM 966 O O . GLY A 1 125 ? 1.024 7.810 -0.246 1.00 95.75 125 GLY A O 1
ATOM 967 N N . ASN A 1 126 ? 2.800 8.750 -1.240 1.00 94.69 126 ASN A N 1
ATOM 968 C CA . ASN A 1 126 ? 2.021 9.621 -2.126 1.00 94.69 126 ASN A CA 1
ATOM 969 C C . ASN A 1 126 ? 1.182 8.844 -3.143 1.00 94.69 126 ASN A C 1
ATOM 971 O O . ASN A 1 126 ? 0.003 9.141 -3.301 1.00 94.69 126 ASN A O 1
ATOM 975 N N . PHE A 1 127 ? 1.770 7.874 -3.840 1.00 92.50 127 PHE A N 1
ATOM 976 C CA . PHE A 1 127 ? 1.123 7.237 -4.989 1.00 92.50 127 PHE A CA 1
ATOM 977 C C . PHE A 1 127 ? -0.148 6.477 -4.605 1.00 92.50 127 PHE A C 1
ATOM 979 O O . PHE A 1 127 ? -1.200 6.700 -5.203 1.00 92.50 127 PHE A O 1
ATOM 986 N N . SER A 1 128 ? -0.078 5.631 -3.574 1.00 95.25 128 SER A N 1
ATOM 987 C CA . SER A 1 128 ? -1.240 4.897 -3.062 1.00 95.25 128 SER A CA 1
ATOM 988 C C . SER A 1 128 ? -2.306 5.840 -2.503 1.00 95.25 128 SER A C 1
ATOM 990 O O . SER A 1 128 ? -3.484 5.683 -2.822 1.00 95.25 128 SER A O 1
ATOM 992 N N . THR A 1 129 ? -1.896 6.864 -1.747 1.00 96.81 129 THR A N 1
ATOM 993 C CA . THR A 1 129 ? -2.802 7.864 -1.160 1.00 96.81 129 THR A CA 1
ATOM 994 C C . THR A 1 129 ? -3.550 8.647 -2.233 1.00 96.81 129 THR A C 1
ATOM 996 O O . THR A 1 129 ? -4.779 8.696 -2.213 1.00 96.81 129 THR A O 1
ATOM 999 N N . LYS A 1 130 ? -2.831 9.223 -3.204 1.00 94.56 130 LYS A N 1
ATOM 1000 C CA . LYS A 1 130 ? -3.431 9.993 -4.300 1.00 94.56 130 LYS A CA 1
ATOM 1001 C C . LYS A 1 130 ? -4.367 9.139 -5.145 1.00 94.56 130 LYS A C 1
ATOM 1003 O O . LYS A 1 130 ? -5.461 9.588 -5.475 1.00 94.56 130 LYS A O 1
ATOM 1008 N N . PHE A 1 131 ? -3.969 7.901 -5.446 1.00 91.88 131 PHE A N 1
ATOM 1009 C CA . PHE A 1 131 ? -4.798 6.975 -6.210 1.00 91.88 131 PHE A CA 1
ATOM 1010 C C . PHE A 1 131 ? -6.112 6.640 -5.484 1.00 91.88 131 PHE A C 1
ATOM 1012 O O . PHE A 1 131 ? -7.183 6.739 -6.082 1.00 91.88 131 PHE A O 1
ATOM 1019 N N . ILE A 1 132 ? -6.044 6.268 -4.201 1.00 94.75 132 ILE A N 1
ATOM 1020 C CA . ILE A 1 132 ? -7.220 5.822 -3.437 1.00 94.75 132 ILE A CA 1
ATOM 1021 C C . ILE A 1 132 ? -8.153 6.989 -3.107 1.00 94.75 132 ILE A C 1
ATOM 1023 O O . ILE A 1 132 ? -9.367 6.858 -3.255 1.00 94.75 132 ILE A O 1
ATOM 1027 N N . LEU A 1 133 ? -7.604 8.138 -2.707 1.00 96.19 133 LEU A N 1
ATOM 1028 C CA . LEU A 1 133 ? -8.393 9.321 -2.353 1.00 96.19 133 LEU A CA 1
ATOM 1029 C C . LEU A 1 133 ? -8.804 10.174 -3.558 1.00 96.19 133 LEU A C 1
ATOM 1031 O O . LEU A 1 133 ? -9.588 11.104 -3.385 1.00 96.19 133 LEU A O 1
ATOM 1035 N N . LYS A 1 134 ? -8.277 9.894 -4.759 1.00 93.81 134 LYS A N 1
ATOM 1036 C CA . LYS A 1 134 ? -8.463 10.719 -5.968 1.00 93.81 134 LYS A CA 1
ATOM 1037 C C . LYS A 1 134 ? -8.177 12.201 -5.692 1.00 93.81 134 LYS A C 1
ATOM 1039 O O . LYS A 1 134 ? -8.974 13.078 -6.014 1.00 93.81 134 LYS A O 1
ATOM 1044 N N . THR A 1 135 ? -7.046 12.462 -5.044 1.00 94.50 135 THR A N 1
ATOM 1045 C CA . THR A 1 135 ? -6.656 13.795 -4.573 1.00 94.50 135 THR A CA 1
ATOM 1046 C C . THR A 1 135 ? -5.281 14.185 -5.085 1.00 94.50 135 THR A C 1
ATOM 1048 O O . THR A 1 135 ? -4.409 13.336 -5.259 1.00 94.50 135 THR A O 1
ATOM 1051 N N . GLU A 1 136 ? -5.064 15.488 -5.253 1.00 93.69 136 GLU A N 1
ATOM 1052 C CA . GLU A 1 136 ? -3.740 16.046 -5.538 1.00 93.69 136 GLU A CA 1
ATOM 1053 C C . GLU A 1 136 ? -2.981 16.486 -4.285 1.00 93.69 136 GLU A C 1
ATOM 1055 O O . GLU A 1 136 ? -1.793 16.815 -4.359 1.00 93.69 136 GLU A O 1
ATOM 1060 N N . VAL A 1 137 ? -3.634 16.452 -3.119 1.00 95.31 137 VAL A N 1
ATOM 1061 C CA . VAL A 1 137 ? -3.011 16.816 -1.847 1.00 95.31 137 VAL A CA 1
ATOM 1062 C C . VAL A 1 137 ? -1.904 15.811 -1.510 1.00 95.31 137 VAL A C 1
ATOM 1064 O O . VAL A 1 137 ? -2.101 14.598 -1.550 1.00 95.31 137 VAL A O 1
ATOM 1067 N N . GLY A 1 138 ? -0.712 16.324 -1.204 1.00 94.81 138 GLY A N 1
ATOM 1068 C CA . GLY A 1 138 ? 0.456 15.501 -0.896 1.00 94.81 138 GLY A CA 1
ATOM 1069 C C . GLY A 1 138 ? 0.406 14.857 0.491 1.00 94.81 138 GLY A C 1
ATOM 1070 O O . GLY A 1 138 ? -0.205 15.385 1.423 1.00 94.81 138 GLY A O 1
ATOM 1071 N N . ILE A 1 139 ? 1.135 13.750 0.641 1.00 95.31 139 ILE A N 1
ATOM 1072 C CA . ILE A 1 139 ? 1.182 12.932 1.858 1.00 95.31 139 ILE A CA 1
ATOM 1073 C C . ILE A 1 139 ? 1.588 13.725 3.102 1.00 95.31 139 ILE A C 1
ATOM 1075 O O . ILE A 1 139 ? 1.028 13.507 4.167 1.00 95.31 139 ILE A O 1
ATOM 1079 N N . THR A 1 140 ? 2.472 14.717 2.965 1.00 94.62 140 THR A N 1
ATOM 1080 C CA . THR A 1 140 ? 2.901 15.582 4.077 1.00 94.62 140 THR A CA 1
ATOM 1081 C C . THR A 1 140 ? 1.742 16.299 4.767 1.00 94.62 140 THR A C 1
ATOM 1083 O O . THR A 1 140 ? 1.840 16.590 5.950 1.00 94.62 140 THR A O 1
ATOM 1086 N N . ARG A 1 141 ? 0.647 16.589 4.053 1.00 95.88 141 ARG A N 1
ATOM 1087 C CA . ARG A 1 141 ? -0.539 17.238 4.631 1.00 95.88 141 ARG A CA 1
ATOM 1088 C C . ARG A 1 141 ? -1.606 16.240 5.087 1.00 95.88 141 ARG A C 1
ATOM 1090 O O . ARG A 1 141 ? -2.456 16.607 5.887 1.00 95.88 141 ARG A O 1
ATOM 1097 N N . LEU A 1 142 ? -1.600 15.027 4.537 1.00 96.88 142 LEU A N 1
ATOM 1098 C CA . LEU A 1 142 ? -2.653 14.032 4.758 1.00 96.88 142 LEU A CA 1
ATOM 1099 C C . LEU A 1 142 ? -2.297 12.976 5.803 1.00 96.88 142 LEU A C 1
ATOM 1101 O O . LEU A 1 142 ? -3.212 12.360 6.346 1.00 96.88 142 LEU A O 1
ATOM 1105 N N . HIS A 1 143 ? -1.009 12.720 6.045 1.00 97.44 143 HIS A N 1
ATOM 1106 C CA . HIS A 1 143 ? -0.612 11.631 6.931 1.00 97.44 143 HIS A CA 1
ATOM 1107 C C . HIS A 1 143 ? -1.177 11.818 8.348 1.00 97.44 143 HIS A C 1
ATOM 1109 O O . HIS A 1 143 ? -1.371 12.949 8.796 1.00 97.44 143 HIS A O 1
ATOM 1115 N N . GLY A 1 144 ? -1.506 10.712 9.016 1.00 96.81 144 GLY A N 1
ATOM 1116 C CA . GLY A 1 144 ? -2.029 10.732 10.384 1.00 96.81 144 GLY A CA 1
ATOM 1117 C C . GLY A 1 144 ? -3.470 11.238 10.519 1.00 96.81 144 GLY A C 1
ATOM 1118 O O . GLY A 1 144 ? -4.001 11.297 11.626 1.00 96.81 144 GLY A O 1
ATOM 1119 N N . THR A 1 145 ? -4.141 11.587 9.414 1.00 97.25 145 THR A N 1
ATOM 1120 C CA . THR A 1 145 ? -5.526 12.082 9.431 1.00 97.25 145 THR A CA 1
ATOM 1121 C C . THR A 1 145 ? -6.471 11.101 8.749 1.00 97.25 145 THR A C 1
ATOM 1123 O O . THR A 1 145 ? -6.245 10.688 7.613 1.00 97.25 145 THR A O 1
ATOM 1126 N N . LEU A 1 146 ? -7.555 10.725 9.432 1.00 97.88 146 LEU A N 1
ATOM 1127 C CA . LEU A 1 146 ? -8.545 9.807 8.876 1.00 97.88 146 LEU A CA 1
ATOM 1128 C C . LEU A 1 146 ? -9.334 10.475 7.744 1.00 97.88 146 LEU A C 1
ATOM 1130 O O . LEU A 1 146 ? -9.952 11.523 7.922 1.00 97.88 146 LEU A O 1
ATOM 1134 N N . GLN A 1 147 ? -9.336 9.827 6.588 1.00 98.06 147 GLN A N 1
ATOM 1135 C CA . GLN A 1 147 ? -10.031 10.231 5.373 1.00 98.06 147 GLN A CA 1
ATOM 1136 C C . GLN A 1 147 ? -11.119 9.209 5.020 1.00 98.06 147 GLN A C 1
ATOM 1138 O O . GLN A 1 147 ? -11.255 8.155 5.651 1.00 98.06 147 GLN A O 1
ATOM 1143 N N . ARG A 1 148 ? -11.901 9.500 3.977 1.00 96.00 148 ARG A N 1
ATOM 1144 C CA . ARG A 1 148 ? -12.917 8.583 3.444 1.00 96.00 148 ARG A CA 1
ATOM 1145 C C . ARG A 1 148 ? -12.833 8.483 1.928 1.00 96.00 148 ARG A C 1
ATOM 1147 O O . ARG A 1 148 ? -12.669 9.492 1.249 1.00 96.00 148 ARG A O 1
ATOM 1154 N N . ALA A 1 149 ? -13.008 7.270 1.412 1.00 92.94 149 ALA A N 1
ATOM 1155 C CA . ALA A 1 149 ? -13.197 7.001 -0.010 1.00 92.94 149 ALA A CA 1
ATOM 1156 C C . ALA A 1 149 ? -14.373 6.031 -0.178 1.00 92.94 149 ALA A C 1
ATOM 1158 O O . ALA A 1 149 ? -14.263 4.839 0.115 1.00 92.94 149 ALA A O 1
ATOM 1159 N N . GLY A 1 150 ? -15.528 6.557 -0.594 1.00 90.06 150 GLY A N 1
ATOM 1160 C CA . GLY A 1 150 ? -16.781 5.804 -0.544 1.00 90.06 150 GLY A CA 1
ATOM 1161 C C . GLY A 1 150 ? -17.092 5.376 0.893 1.00 90.06 150 GLY A C 1
ATOM 1162 O O . GLY A 1 150 ? -17.114 6.207 1.802 1.00 90.06 150 GLY A O 1
ATOM 1163 N N . ARG A 1 151 ? -17.291 4.073 1.107 1.00 90.19 151 ARG A N 1
ATOM 1164 C CA . ARG A 1 151 ? -17.530 3.502 2.444 1.00 90.19 151 ARG A CA 1
ATOM 1165 C C . ARG A 1 151 ? -16.260 3.225 3.252 1.00 90.19 151 ARG A C 1
ATOM 1167 O O . ARG A 1 151 ? -16.351 3.021 4.459 1.00 90.19 151 ARG A O 1
ATOM 1174 N N . PHE A 1 152 ? -15.094 3.222 2.610 1.00 93.88 152 PHE A N 1
ATOM 1175 C CA . PHE A 1 152 ? -13.837 2.855 3.252 1.00 93.88 152 PHE A CA 1
ATOM 1176 C C . PHE A 1 152 ? -13.283 4.006 4.091 1.00 93.88 152 PHE A C 1
ATOM 1178 O O . PHE A 1 152 ? -13.249 5.162 3.647 1.00 93.88 152 PHE A O 1
ATOM 1185 N N . LYS A 1 153 ? -12.804 3.679 5.294 1.00 98.06 153 LYS A N 1
ATOM 1186 C CA . LYS A 1 153 ? -11.962 4.569 6.096 1.00 98.06 153 LYS A CA 1
ATOM 1187 C C . LYS A 1 153 ? -10.548 4.500 5.524 1.00 98.06 153 LYS A C 1
ATOM 1189 O O . LYS A 1 153 ? -9.983 3.417 5.426 1.00 98.06 153 LYS A O 1
ATOM 1194 N N . VAL A 1 154 ? -9.976 5.627 5.122 1.00 98.56 154 VAL A N 1
ATOM 1195 C CA . VAL A 1 154 ? -8.636 5.663 4.521 1.00 98.56 154 VAL A CA 1
ATOM 1196 C C . VAL A 1 154 ? -7.700 6.390 5.466 1.00 98.56 154 VAL A C 1
ATOM 1198 O O . VAL A 1 154 ? -7.991 7.516 5.856 1.00 98.56 154 VAL A O 1
ATOM 1201 N N . PHE A 1 155 ? -6.590 5.766 5.840 1.00 98.69 155 PHE A N 1
ATOM 1202 C CA . PHE A 1 155 ? -5.625 6.344 6.768 1.00 98.69 155 PHE A CA 1
ATOM 1203 C C . PHE A 1 155 ? -4.259 6.479 6.081 1.00 98.69 155 PHE A C 1
ATOM 1205 O O . PHE A 1 155 ? -3.519 5.496 5.976 1.00 98.69 155 PHE A O 1
ATOM 1212 N N . PRO A 1 156 ? -3.944 7.666 5.533 1.00 98.50 156 PRO A N 1
ATOM 1213 C CA . PRO A 1 156 ? -2.673 7.910 4.873 1.00 98.50 156 PRO A CA 1
ATOM 1214 C C . PRO A 1 156 ? -1.523 7.956 5.872 1.00 98.50 156 PRO A C 1
ATOM 1216 O O . PRO A 1 156 ? -1.635 8.560 6.936 1.00 98.50 156 PRO A O 1
ATOM 1219 N N . ILE A 1 157 ? -0.399 7.358 5.497 1.00 97.81 157 ILE A N 1
ATOM 1220 C CA . ILE A 1 157 ? 0.838 7.330 6.276 1.00 97.81 157 ILE A CA 1
ATOM 1221 C C . ILE A 1 157 ? 2.024 7.541 5.321 1.00 97.81 157 ILE A C 1
ATOM 1223 O O . ILE A 1 157 ? 1.959 7.209 4.131 1.00 97.81 157 ILE A O 1
ATOM 1227 N N . PHE A 1 158 ? 3.135 8.106 5.802 1.00 97.00 158 PHE A N 1
ATOM 1228 C CA . PHE A 1 158 ? 4.375 8.114 5.019 1.00 97.00 158 PHE A CA 1
ATOM 1229 C C . PHE A 1 158 ? 4.793 6.693 4.599 1.00 97.00 158 PHE A C 1
ATOM 1231 O O . PHE A 1 158 ? 4.483 5.695 5.243 1.00 97.00 158 PHE A O 1
ATOM 1238 N N . HIS A 1 159 ? 5.534 6.577 3.497 1.00 95.88 159 HIS A N 1
ATOM 1239 C CA . HIS A 1 159 ? 6.080 5.276 3.122 1.00 95.88 159 HIS A CA 1
ATOM 1240 C C . HIS A 1 159 ? 7.188 4.871 4.119 1.00 95.88 159 HIS A C 1
ATOM 1242 O O . HIS A 1 159 ? 8.070 5.698 4.362 1.00 95.88 159 HIS A O 1
ATOM 1248 N N . PRO A 1 160 ? 7.235 3.625 4.640 1.00 94.06 160 PRO A N 1
ATOM 1249 C CA . PRO A 1 160 ? 8.230 3.214 5.643 1.00 94.06 160 PRO A CA 1
ATOM 1250 C C . PRO A 1 160 ? 9.691 3.429 5.219 1.00 94.06 160 PRO A C 1
ATOM 1252 O O . PRO A 1 160 ? 10.560 3.669 6.051 1.00 94.06 160 PRO A O 1
ATOM 1255 N N . ALA A 1 161 ? 9.967 3.404 3.910 1.00 91.94 161 ALA A N 1
ATOM 1256 C CA . ALA A 1 161 ? 11.293 3.713 3.368 1.00 91.94 161 ALA A CA 1
ATOM 1257 C C . ALA A 1 161 ? 11.789 5.133 3.715 1.00 91.94 161 ALA A C 1
ATOM 1259 O O . ALA A 1 161 ? 12.996 5.338 3.804 1.00 91.94 161 ALA A O 1
ATOM 1260 N N . ALA A 1 162 ? 10.886 6.097 3.939 1.00 89.75 162 ALA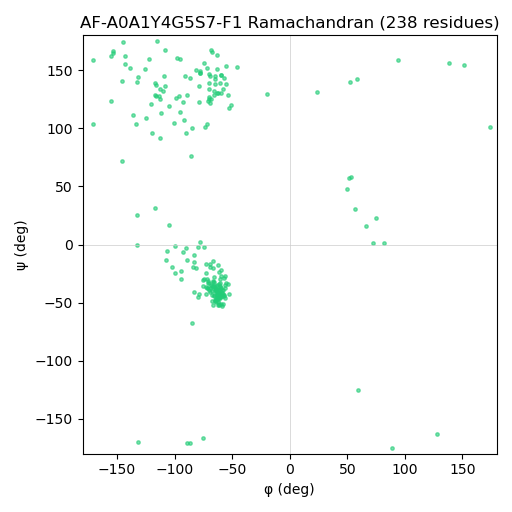 A N 1
ATOM 1261 C CA . ALA A 1 162 ? 11.243 7.475 4.278 1.00 89.75 162 ALA A CA 1
ATOM 1262 C C . ALA A 1 162 ? 11.938 7.592 5.644 1.00 89.75 162 ALA A C 1
ATOM 1264 O O . ALA A 1 162 ? 12.749 8.488 5.839 1.00 89.75 162 ALA A O 1
ATOM 1265 N N . ALA A 1 163 ? 11.662 6.675 6.573 1.00 88.44 163 ALA A N 1
ATOM 1266 C CA . ALA A 1 163 ? 12.249 6.683 7.911 1.00 88.44 163 ALA A CA 1
ATOM 1267 C C . ALA A 1 163 ? 13.557 5.895 8.030 1.00 88.44 163 ALA A C 1
ATOM 1269 O O . ALA A 1 163 ? 14.184 5.909 9.086 1.00 88.44 163 ALA A O 1
ATOM 1270 N N . LEU A 1 164 ? 14.006 5.227 6.960 1.00 84.44 164 LEU A N 1
ATOM 1271 C CA . LEU A 1 164 ? 15.284 4.507 6.984 1.00 84.44 164 LEU A CA 1
ATOM 1272 C C . LEU A 1 164 ? 16.488 5.453 7.120 1.00 84.44 164 LEU A C 1
ATOM 1274 O O . LEU A 1 164 ? 17.558 5.011 7.532 1.00 84.44 164 LEU A O 1
ATOM 1278 N N . TYR A 1 165 ? 16.313 6.737 6.791 1.00 81.56 165 TYR A N 1
ATOM 1279 C CA . TYR A 1 165 ? 17.382 7.740 6.781 1.00 81.56 165 TYR A CA 1
ATOM 1280 C C . TYR A 1 165 ? 17.006 9.056 7.484 1.00 81.56 165 TYR A C 1
ATOM 1282 O O . TYR A 1 165 ? 17.829 9.966 7.535 1.00 81.56 165 TYR A O 1
ATOM 1290 N N . ASP A 1 166 ? 15.786 9.169 8.021 1.00 88.00 166 ASP A N 1
ATOM 1291 C CA . ASP A 1 166 ? 15.255 10.391 8.637 1.00 88.00 166 ASP A CA 1
ATOM 1292 C C . ASP A 1 166 ? 14.537 10.056 9.954 1.00 88.00 166 ASP A C 1
ATOM 1294 O O . ASP A 1 166 ? 13.474 9.426 9.968 1.00 88.00 166 ASP A O 1
ATOM 1298 N N . SER A 1 167 ? 15.124 10.484 11.075 1.00 87.56 167 SER A N 1
ATOM 1299 C CA . SER A 1 167 ? 14.589 10.236 12.417 1.00 87.56 167 SER A CA 1
ATOM 1300 C C . SER A 1 167 ? 13.259 10.946 12.669 1.00 87.56 167 SER A C 1
ATOM 1302 O O . SER A 1 167 ? 12.409 10.394 13.363 1.00 87.56 167 SER A O 1
ATOM 1304 N N . SER A 1 168 ? 13.031 12.118 12.067 1.00 89.50 168 SER A N 1
ATOM 1305 C CA . SER A 1 168 ? 11.759 12.839 12.204 1.00 89.50 168 SER A CA 1
ATOM 1306 C C . SER A 1 168 ? 10.614 12.079 11.531 1.00 89.50 168 SER A C 1
ATOM 1308 O O . SER A 1 168 ? 9.493 12.033 12.037 1.00 89.50 168 SER A O 1
ATOM 1310 N N . LYS A 1 169 ? 10.900 11.408 10.406 1.00 90.75 169 LYS A N 1
ATOM 1311 C CA . LYS A 1 169 ? 9.934 10.530 9.731 1.00 90.75 169 LYS A CA 1
ATOM 1312 C C . LYS A 1 169 ? 9.675 9.255 10.510 1.00 90.75 169 LYS A C 1
ATOM 1314 O O . LYS A 1 169 ? 8.558 8.751 10.454 1.00 90.75 169 LYS A O 1
ATOM 1319 N N . ARG A 1 170 ? 10.674 8.756 11.239 1.00 93.75 170 ARG A N 1
ATOM 1320 C CA . ARG A 1 170 ? 10.506 7.614 12.137 1.00 93.75 170 ARG A CA 1
ATOM 1321 C C . ARG A 1 170 ? 9.484 7.924 13.232 1.00 93.75 170 ARG A C 1
ATOM 1323 O O . ARG A 1 170 ? 8.509 7.196 13.366 1.00 93.75 170 ARG A O 1
ATOM 1330 N N . GLU A 1 171 ? 9.658 9.042 13.933 1.00 95.44 171 GLU A N 1
ATOM 1331 C CA . GLU A 1 171 ? 8.732 9.483 14.984 1.00 95.44 171 GLU A CA 1
ATOM 1332 C C . GLU A 1 171 ? 7.311 9.700 14.441 1.00 95.44 171 GLU A C 1
ATOM 1334 O O . GLU A 1 171 ? 6.339 9.213 15.017 1.00 95.44 171 GLU A O 1
ATOM 1339 N N . ALA A 1 172 ? 7.179 10.365 13.287 1.00 95.81 172 ALA A N 1
ATOM 1340 C CA . ALA A 1 172 ? 5.879 10.562 12.648 1.00 95.81 172 ALA A CA 1
ATOM 1341 C C . ALA A 1 172 ? 5.172 9.232 12.322 1.00 95.81 172 ALA A C 1
ATOM 1343 O O . ALA A 1 172 ? 3.976 9.106 12.560 1.00 95.81 172 ALA A O 1
ATOM 1344 N N . LEU A 1 173 ? 5.901 8.229 11.820 1.00 96.38 173 LEU A N 1
ATOM 1345 C CA . LEU A 1 173 ? 5.340 6.908 11.520 1.00 96.38 173 LEU A CA 1
ATOM 1346 C C . LEU A 1 173 ? 4.882 6.165 12.775 1.00 96.38 173 LEU A C 1
ATOM 1348 O O . LEU A 1 173 ? 3.807 5.570 12.774 1.00 96.38 173 LEU A O 1
ATOM 1352 N N . GLU A 1 174 ? 5.681 6.188 13.839 1.00 97.50 174 GLU A N 1
ATOM 1353 C CA . GLU A 1 174 ? 5.335 5.534 15.105 1.00 97.50 174 GLU A CA 1
ATOM 1354 C C . GLU A 1 174 ? 4.085 6.178 15.734 1.00 97.50 174 GLU A C 1
ATOM 1356 O O . GLU A 1 174 ? 3.185 5.471 16.203 1.00 97.50 174 GLU A O 1
ATOM 1361 N N . ASN A 1 175 ? 3.967 7.508 15.651 1.00 98.19 175 ASN A N 1
ATOM 1362 C CA . ASN A 1 175 ? 2.770 8.241 16.063 1.00 98.19 175 ASN A CA 1
ATOM 1363 C C . ASN A 1 175 ? 1.550 7.882 15.197 1.00 98.19 175 ASN A C 1
ATOM 1365 O O . ASN A 1 175 ? 0.499 7.548 15.743 1.00 98.19 175 ASN A O 1
ATOM 1369 N N . ASP A 1 176 ? 1.692 7.866 13.868 1.00 98.12 176 ASP A N 1
ATOM 1370 C CA . ASP A 1 176 ? 0.603 7.508 12.950 1.00 98.12 176 ASP A CA 1
ATOM 1371 C C . ASP A 1 176 ? 0.088 6.079 13.221 1.00 98.12 176 ASP A C 1
ATOM 1373 O O . ASP A 1 176 ? -1.121 5.849 13.269 1.00 98.12 176 ASP A O 1
ATOM 1377 N N . PHE A 1 177 ? 0.976 5.107 13.461 1.00 98.44 177 PHE A N 1
ATOM 1378 C CA . PHE A 1 177 ? 0.569 3.735 13.799 1.00 98.44 177 PHE A CA 1
ATOM 1379 C C . PHE A 1 177 ? -0.030 3.612 15.207 1.00 98.44 177 PHE A C 1
ATOM 1381 O O . PHE A 1 177 ? -0.932 2.798 15.420 1.00 98.44 177 PHE A O 1
ATOM 1388 N N . THR A 1 178 ? 0.386 4.456 16.154 1.00 98.62 178 THR A N 1
ATOM 1389 C CA . THR A 1 178 ? -0.286 4.573 17.457 1.00 98.62 178 THR A CA 1
ATOM 1390 C C . THR A 1 178 ? -1.729 5.052 17.279 1.00 98.62 178 THR A C 1
ATOM 1392 O O . THR A 1 178 ? -2.653 4.456 17.841 1.00 98.62 178 THR A O 1
ATOM 1395 N N . THR A 1 179 ? -1.942 6.081 16.452 1.00 98.62 179 THR A N 1
ATOM 1396 C CA . THR A 1 179 ? -3.276 6.581 16.097 1.00 98.62 179 THR A CA 1
ATOM 1397 C C . THR A 1 179 ? -4.099 5.523 15.365 1.00 98.62 179 THR A C 1
ATOM 1399 O O . THR A 1 179 ? -5.260 5.322 15.709 1.00 98.62 179 THR A O 1
ATOM 1402 N N . LEU A 1 180 ? -3.513 4.776 14.423 1.00 98.50 180 LEU A N 1
ATOM 1403 C CA . LEU A 1 180 ? -4.196 3.654 13.769 1.00 98.50 180 LEU A CA 1
ATOM 1404 C C . LEU A 1 180 ? -4.702 2.630 14.796 1.00 98.50 180 LEU A C 1
ATOM 1406 O O . LEU A 1 180 ? -5.862 2.225 14.737 1.00 98.50 180 LEU A O 1
ATOM 1410 N N . GLY A 1 181 ? -3.869 2.256 15.771 1.00 98.38 181 GLY A N 1
ATOM 1411 C CA . GLY A 1 181 ? -4.275 1.358 16.853 1.00 98.38 181 GLY A CA 1
ATOM 1412 C C . GLY A 1 181 ? -5.429 1.912 17.700 1.00 98.38 181 GLY A C 1
ATOM 1413 O O . GLY A 1 181 ? -6.302 1.154 18.120 1.00 98.38 181 GLY A O 1
ATOM 1414 N N . GLN A 1 182 ? -5.464 3.226 17.948 1.00 98.38 182 GLN A N 1
ATOM 1415 C CA . GLN A 1 182 ? -6.583 3.882 18.642 1.00 98.38 182 GLN A CA 1
ATOM 1416 C C . GLN A 1 182 ? -7.875 3.798 17.821 1.00 98.38 182 GLN A C 1
ATOM 1418 O O . GLN A 1 182 ? -8.887 3.333 18.340 1.00 98.38 182 GLN A O 1
ATOM 1423 N N . LEU A 1 183 ? -7.815 4.138 16.531 1.00 98.12 183 LEU A N 1
ATOM 1424 C CA . LEU A 1 183 ? -8.961 4.091 15.619 1.00 98.12 183 LEU A CA 1
ATOM 1425 C C . LEU A 1 183 ? -9.561 2.685 15.488 1.00 98.12 183 LEU A C 1
ATOM 1427 O O . LEU A 1 183 ? -10.779 2.538 15.382 1.00 98.12 183 LEU A O 1
ATOM 1431 N N . LEU A 1 184 ? -8.719 1.648 15.494 1.00 97.25 184 LEU A N 1
ATOM 1432 C CA . LEU A 1 184 ? -9.173 0.257 15.461 1.00 97.25 184 LEU A CA 1
ATOM 1433 C C . LEU A 1 184 ? -9.956 -0.101 16.729 1.00 97.25 184 LEU A C 1
ATOM 1435 O O . LEU A 1 184 ? -11.075 -0.598 16.628 1.00 97.25 184 LEU A O 1
ATOM 1439 N N . ARG A 1 185 ? -9.425 0.242 17.910 1.00 97.56 185 ARG A N 1
ATOM 1440 C CA . ARG A 1 185 ? -10.104 0.006 19.196 1.00 97.56 185 ARG A CA 1
ATOM 1441 C C . ARG A 1 185 ? -11.416 0.776 19.323 1.00 97.56 185 ARG A C 1
ATOM 1443 O O . ARG A 1 185 ? -12.392 0.239 19.835 1.00 97.56 185 ARG A O 1
ATOM 1450 N N . GLU A 1 186 ? -11.450 2.024 18.864 1.00 96.56 186 GLU A N 1
ATOM 1451 C CA . GLU A 1 186 ? -12.680 2.824 18.826 1.00 96.56 186 GLU A CA 1
ATOM 1452 C C . GLU A 1 186 ? -13.740 2.175 17.934 1.00 96.56 186 GLU A C 1
ATOM 1454 O O . GLU A 1 186 ? -14.921 2.154 18.281 1.00 96.56 186 GLU A O 1
ATOM 1459 N N . SER A 1 187 ? -13.319 1.603 16.803 1.00 94.62 187 SER A N 1
ATOM 1460 C CA . SER A 1 187 ? -14.234 0.887 15.922 1.00 94.62 187 SER A CA 1
ATOM 1461 C C . SER A 1 187 ? -14.771 -0.400 16.547 1.00 94.62 187 SER A C 1
ATOM 1463 O O . SER A 1 187 ? -15.965 -0.679 16.441 1.00 94.62 187 SER A O 1
ATOM 1465 N N . ASP A 1 188 ? -13.923 -1.149 17.254 1.00 93.88 188 ASP A N 1
ATOM 1466 C CA . ASP A 1 188 ? -14.336 -2.351 17.987 1.00 93.88 188 ASP A CA 1
ATOM 1467 C C . ASP A 1 188 ? -15.369 -2.021 19.071 1.00 93.88 188 ASP A C 1
ATOM 1469 O O . ASP A 1 188 ? -16.380 -2.711 19.206 1.00 93.88 188 ASP A O 1
ATOM 1473 N N . ALA A 1 189 ? -15.160 -0.923 19.805 1.00 93.38 189 ALA A N 1
ATOM 1474 C CA . ALA A 1 189 ? -16.113 -0.446 20.801 1.00 93.38 189 ALA A CA 1
ATOM 1475 C C . ALA A 1 189 ? -17.460 -0.056 20.166 1.00 93.38 189 ALA A C 1
ATOM 1477 O O . ALA A 1 189 ? -18.513 -0.431 20.682 1.00 93.38 189 ALA A O 1
ATOM 1478 N N . ALA A 1 190 ? -17.441 0.645 19.027 1.00 89.81 190 ALA A N 1
ATOM 1479 C CA . ALA A 1 190 ? -18.658 1.019 18.308 1.00 89.81 190 ALA A CA 1
ATOM 1480 C C . ALA A 1 190 ? -19.434 -0.205 17.785 1.00 89.81 190 ALA A C 1
ATOM 1482 O O . ALA A 1 190 ? -20.662 -0.237 17.876 1.00 89.81 190 ALA A O 1
ATOM 1483 N N . ALA A 1 191 ? -18.732 -1.230 17.288 1.00 85.69 191 ALA A N 1
ATOM 1484 C CA . ALA A 1 191 ? -19.346 -2.484 16.853 1.00 85.69 191 ALA A CA 1
ATOM 1485 C C . ALA A 1 191 ? -19.981 -3.250 18.028 1.00 85.69 191 ALA A C 1
ATOM 1487 O O . ALA A 1 191 ? -21.131 -3.679 17.932 1.00 85.69 191 ALA A O 1
ATOM 1488 N N . GLY A 1 192 ? -19.281 -3.342 19.165 1.00 75.81 192 GLY A N 1
ATOM 1489 C CA . GLY A 1 192 ? -19.791 -4.004 20.368 1.00 75.81 192 GLY A CA 1
ATOM 1490 C C . GLY A 1 192 ? -21.025 -3.320 20.967 1.00 75.81 192 GLY A C 1
ATOM 1491 O O . GLY A 1 192 ? -21.941 -3.996 21.421 1.00 75.81 192 GLY A O 1
ATOM 1492 N N . MET A 1 193 ? -21.111 -1.986 20.923 1.00 71.38 193 MET A N 1
ATOM 1493 C CA . MET A 1 193 ? -22.303 -1.261 21.393 1.00 71.38 193 MET A CA 1
ATOM 1494 C C . MET A 1 193 ? -23.543 -1.539 20.528 1.00 71.38 193 MET A C 1
ATOM 1496 O O . MET A 1 193 ? -24.644 -1.647 21.065 1.00 71.38 193 MET A O 1
ATOM 1500 N N . HIS A 1 194 ? -23.375 -1.703 19.211 1.00 62.03 194 HIS A N 1
ATOM 1501 C CA . HIS A 1 194 ? -24.477 -2.038 18.301 1.00 62.03 194 HIS A CA 1
ATOM 1502 C C . HIS A 1 194 ? -25.005 -3.472 18.497 1.00 62.03 194 HIS A C 1
ATOM 1504 O O . HIS A 1 194 ? -26.205 -3.703 18.347 1.00 62.03 194 HIS A O 1
ATOM 1510 N N . GLU A 1 195 ? -24.152 -4.434 18.867 1.00 58.94 195 GLU A N 1
ATOM 1511 C CA . GLU A 1 195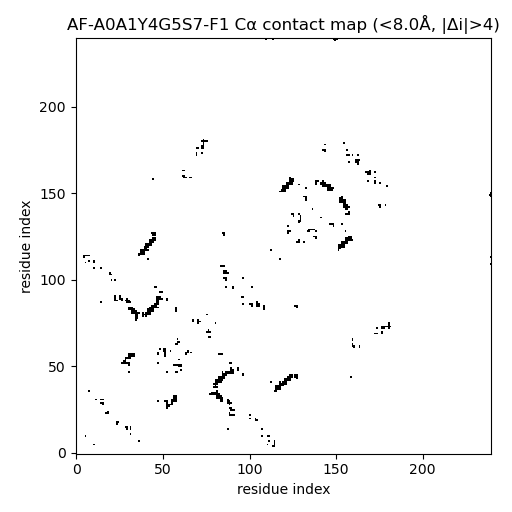 ? -24.585 -5.809 19.165 1.00 58.94 195 GLU A CA 1
ATOM 1512 C C . GLU A 1 195 ? -25.377 -5.904 20.480 1.00 58.94 195 GLU A C 1
ATOM 1514 O O . GLU A 1 195 ? -26.365 -6.639 20.562 1.00 58.94 195 GLU A O 1
ATOM 1519 N N . VAL A 1 196 ? -24.992 -5.125 21.497 1.00 58.50 196 VAL A N 1
ATOM 1520 C CA . VAL A 1 196 ? -25.680 -5.099 22.799 1.00 58.50 196 VAL A CA 1
ATOM 1521 C C . VAL A 1 196 ? -27.072 -4.461 22.685 1.00 58.50 196 VAL A C 1
ATOM 1523 O O . VAL A 1 196 ? -28.018 -4.954 23.299 1.00 58.50 196 VAL A O 1
ATOM 1526 N N . ASP A 1 197 ? -27.231 -3.419 21.864 1.00 55.84 197 ASP A N 1
ATOM 1527 C CA . ASP A 1 197 ? -28.526 -2.750 21.661 1.00 55.84 197 ASP A CA 1
ATOM 1528 C C . ASP A 1 197 ? -29.504 -3.619 20.838 1.00 55.84 197 ASP A C 1
ATOM 1530 O O . ASP A 1 197 ? -30.686 -3.741 21.169 1.00 55.84 197 ASP A O 1
ATOM 1534 N N . ALA A 1 198 ? -29.003 -4.352 19.833 1.00 56.31 198 ALA A N 1
ATOM 1535 C CA . ALA A 1 198 ? -29.797 -5.328 19.078 1.00 56.31 198 ALA A CA 1
ATOM 1536 C C . ALA A 1 198 ? -30.242 -6.535 19.932 1.00 56.31 198 ALA A C 1
ATOM 1538 O O . ALA A 1 198 ? -31.333 -7.074 19.724 1.00 56.31 198 ALA A O 1
ATOM 1539 N N . GLY A 1 199 ? -29.428 -6.946 20.911 1.00 47.50 199 GLY A N 1
ATOM 1540 C CA . GLY A 1 199 ? -29.763 -8.009 21.865 1.00 47.50 199 GLY A CA 1
ATOM 1541 C C . GLY A 1 199 ? -30.801 -7.604 22.920 1.00 47.50 199 GLY A C 1
ATOM 1542 O O . GLY A 1 199 ? -31.521 -8.463 23.429 1.00 47.50 199 GLY A O 1
ATOM 1543 N N . ASN A 1 200 ? -30.928 -6.309 23.224 1.00 54.81 200 ASN A N 1
ATOM 1544 C CA . ASN A 1 200 ? -31.855 -5.802 24.243 1.00 54.81 200 ASN A CA 1
ATOM 1545 C C . ASN A 1 200 ? -33.260 -5.478 23.687 1.00 54.81 200 ASN A C 1
ATOM 1547 O O . ASN A 1 200 ? -34.222 -5.356 24.443 1.00 54.81 200 ASN A O 1
ATOM 1551 N N . ALA A 1 201 ? -33.416 -5.412 22.360 1.00 54.31 201 ALA A N 1
ATOM 1552 C CA . ALA A 1 201 ? -34.696 -5.165 21.687 1.00 54.31 201 ALA A CA 1
ATOM 1553 C C . ALA A 1 201 ? -35.641 -6.392 21.617 1.00 54.31 201 ALA A C 1
ATOM 1555 O O . ALA A 1 201 ? -36.731 -6.293 21.055 1.00 54.31 201 ALA A O 1
ATOM 1556 N N . GLN A 1 202 ? -35.265 -7.545 22.190 1.00 49.97 202 GLN A N 1
ATOM 1557 C CA . GLN A 1 202 ? -36.101 -8.763 22.242 1.00 49.97 202 GLN A CA 1
ATOM 1558 C C . GLN A 1 202 ? -36.717 -9.039 23.633 1.00 49.97 202 GLN A C 1
ATOM 1560 O O . GLN A 1 202 ? -37.216 -10.134 23.897 1.00 49.97 202 GLN A O 1
ATOM 1565 N N . GLY A 1 203 ? -36.740 -8.040 24.523 1.00 40.81 203 GLY A N 1
ATOM 1566 C CA . GLY A 1 203 ? -37.486 -8.067 25.786 1.00 40.81 203 GLY A CA 1
ATOM 1567 C C . GLY A 1 203 ? -38.951 -7.648 25.605 1.00 40.81 203 GLY A C 1
ATOM 1568 O O . GLY A 1 203 ? -39.264 -6.467 25.517 1.00 40.81 203 GLY A O 1
ATOM 1569 N N . SER A 1 204 ? -39.838 -8.640 25.540 1.00 48.97 204 SER A N 1
ATOM 1570 C CA . SER A 1 204 ? -41.304 -8.545 25.415 1.00 48.97 204 SER A CA 1
ATOM 1571 C C . SER A 1 204 ? -41.987 -7.518 26.345 1.00 48.97 204 SER A C 1
ATOM 1573 O O . SER A 1 204 ? -41.579 -7.376 27.499 1.00 48.97 204 SER A O 1
ATOM 1575 N N . PRO A 1 205 ? -43.155 -6.977 25.941 1.00 43.66 205 PRO A N 1
ATOM 1576 C CA . PRO A 1 205 ? -44.266 -6.919 26.877 1.00 43.66 205 PRO A CA 1
ATOM 1577 C C . PRO A 1 205 ? -45.455 -7.759 26.398 1.00 43.66 205 PRO A C 1
ATOM 1579 O O . PRO A 1 205 ? -45.943 -7.654 25.274 1.00 43.66 205 PRO A O 1
ATOM 1582 N N . ALA A 1 206 ? -45.883 -8.598 27.337 1.00 37.84 206 ALA A N 1
ATOM 1583 C CA . ALA A 1 206 ? -47.125 -9.342 27.449 1.00 37.84 206 ALA A CA 1
ATOM 1584 C C . ALA A 1 206 ? -48.311 -8.835 26.607 1.00 37.84 206 ALA A C 1
ATOM 1586 O O . ALA A 1 206 ? -48.751 -7.690 26.709 1.00 37.84 206 ALA A O 1
ATOM 1587 N N . ALA A 1 207 ? -48.903 -9.774 25.870 1.00 37.59 207 ALA A N 1
ATOM 1588 C CA . ALA A 1 207 ? -50.224 -9.651 25.279 1.00 37.59 207 ALA A CA 1
ATOM 1589 C C . ALA A 1 207 ? -51.310 -9.638 26.371 1.00 37.59 207 ALA A C 1
ATOM 1591 O O . ALA A 1 207 ? -51.422 -10.582 27.155 1.00 37.59 207 ALA A O 1
ATOM 1592 N N . LEU A 1 208 ? -52.152 -8.602 26.371 1.00 37.56 208 LEU A N 1
ATOM 1593 C CA . LEU A 1 208 ? -53.488 -8.636 26.964 1.00 37.56 208 LEU A CA 1
ATOM 1594 C C . LEU A 1 208 ? -54.535 -8.534 25.853 1.00 37.56 208 LEU A C 1
ATOM 1596 O O . LEU A 1 208 ? -54.426 -7.731 24.931 1.00 37.56 208 LEU A O 1
ATOM 1600 N N . SER A 1 209 ? -55.530 -9.408 25.952 1.00 37.97 209 SER A N 1
ATOM 1601 C CA . SER A 1 209 ? -56.577 -9.666 24.969 1.00 37.97 209 SER A CA 1
ATOM 1602 C C . SER A 1 209 ? -57.872 -8.884 25.219 1.00 37.97 209 SER A C 1
ATOM 1604 O O . SER A 1 209 ? -58.211 -8.626 26.373 1.00 37.97 209 SER A O 1
ATOM 1606 N N . THR A 1 210 ? -58.665 -8.772 24.137 1.00 34.59 210 THR A N 1
ATOM 1607 C CA . THR A 1 210 ? -60.135 -8.539 24.000 1.00 34.59 210 THR A CA 1
ATOM 1608 C C . THR A 1 210 ? -60.628 -7.088 23.810 1.00 34.59 210 THR A C 1
ATOM 1610 O O . THR A 1 210 ? -59.948 -6.165 24.242 1.00 34.59 210 THR A O 1
ATOM 1613 N N . PRO A 1 211 ? -61.852 -6.860 23.264 1.00 40.81 211 PRO A N 1
ATOM 1614 C CA . PRO A 1 211 ? -62.417 -7.321 21.979 1.00 40.81 211 PRO A CA 1
ATOM 1615 C C . PRO A 1 211 ? -63.086 -6.167 21.154 1.00 40.81 211 PRO A C 1
ATOM 1617 O O . PRO A 1 211 ? -62.916 -4.992 21.449 1.00 40.81 211 PRO A O 1
ATOM 1620 N N . ALA A 1 212 ? -63.808 -6.526 20.082 1.00 34.69 212 ALA A N 1
ATOM 1621 C CA . ALA A 1 212 ? -64.264 -5.746 18.911 1.00 34.69 212 ALA A CA 1
ATOM 1622 C C . ALA A 1 212 ? -65.381 -4.654 19.061 1.00 34.69 212 ALA A C 1
ATOM 1624 O O . ALA A 1 212 ? -66.318 -4.873 19.817 1.00 34.69 212 ALA A O 1
ATOM 1625 N N . VAL A 1 213 ? -65.269 -3.567 18.239 1.00 37.12 213 VAL A N 1
ATOM 1626 C CA . VAL A 1 213 ? -66.205 -2.906 17.238 1.00 37.12 213 VAL A CA 1
ATOM 1627 C C . VAL A 1 213 ? -67.648 -2.517 17.702 1.00 37.12 213 VAL A C 1
ATOM 1629 O O . VAL A 1 213 ? -68.234 -3.358 18.376 1.00 37.12 213 VAL A O 1
ATOM 1632 N N . PRO A 1 214 ? -68.295 -1.346 17.352 1.00 43.28 214 PRO A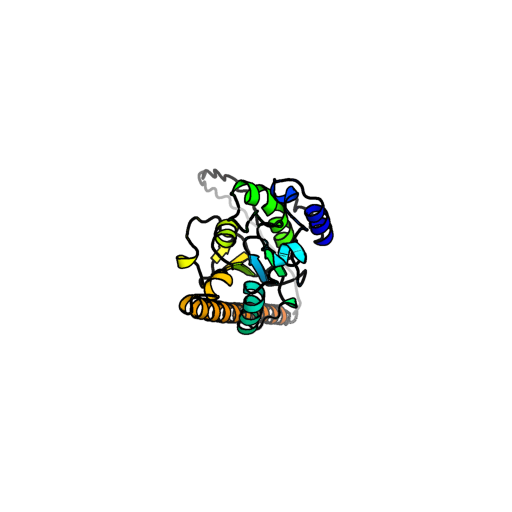 N 1
ATOM 1633 C CA . PRO A 1 214 ? -68.553 -0.825 15.973 1.00 43.28 214 PRO A CA 1
ATOM 1634 C C . PRO A 1 214 ? -68.730 0.707 15.676 1.00 43.28 214 PRO A C 1
ATOM 1636 O O . PRO A 1 214 ? -69.009 1.493 16.571 1.00 43.28 214 PRO A O 1
ATOM 1639 N N . THR A 1 215 ? -68.660 1.037 14.357 1.00 37.84 215 THR A N 1
ATOM 1640 C CA . THR A 1 215 ? -69.332 2.114 13.535 1.00 37.84 215 THR A CA 1
ATOM 1641 C C . THR A 1 215 ? -69.138 3.602 13.926 1.00 37.84 215 THR A C 1
ATOM 1643 O O . THR A 1 215 ? -69.089 3.920 15.099 1.00 37.84 215 THR A O 1
ATOM 1646 N N . ASP A 1 216 ? -69.014 4.609 13.044 1.00 31.06 216 ASP A N 1
ATOM 1647 C CA . ASP A 1 216 ? -69.783 4.907 11.823 1.00 31.06 216 ASP A CA 1
ATOM 1648 C C . ASP A 1 216 ? -69.152 6.055 10.967 1.00 31.06 216 ASP A C 1
ATOM 1650 O O . ASP A 1 216 ? -68.400 6.880 11.480 1.00 31.06 216 ASP A O 1
ATOM 1654 N N . SER A 1 217 ? -69.504 6.086 9.672 1.00 35.22 217 SER A N 1
ATOM 1655 C CA . SER A 1 217 ? -69.626 7.203 8.692 1.00 35.22 217 SER A CA 1
ATOM 1656 C C . SER A 1 217 ? -68.860 8.551 8.826 1.00 35.22 217 SER A C 1
ATOM 1658 O O . SER A 1 217 ? -69.052 9.291 9.785 1.00 35.22 217 SER A O 1
ATOM 1660 N N . ASN A 1 218 ? -68.206 9.013 7.743 1.00 33.69 218 ASN A N 1
ATOM 1661 C CA . ASN A 1 218 ? -68.729 9.989 6.748 1.00 33.69 218 ASN A CA 1
ATOM 1662 C C . ASN A 1 218 ? -67.627 10.850 6.067 1.00 33.69 218 ASN A C 1
ATOM 1664 O O . ASN A 1 218 ? -66.539 11.052 6.595 1.00 33.69 218 ASN A O 1
ATOM 1668 N N . ALA A 1 219 ? -67.961 11.315 4.862 1.00 34.47 219 ALA A N 1
ATOM 1669 C CA . ALA A 1 219 ? -67.164 11.949 3.814 1.00 34.47 219 ALA A CA 1
ATOM 1670 C C . ALA A 1 219 ? -66.588 13.353 4.108 1.00 34.47 219 ALA A C 1
ATOM 1672 O O . ALA A 1 219 ? -67.073 14.072 4.978 1.00 34.47 219 ALA A O 1
ATOM 1673 N N . GLY A 1 220 ? -65.627 13.779 3.277 1.00 32.97 220 GLY A N 1
ATOM 1674 C CA . GLY A 1 220 ? -65.207 15.179 3.162 1.00 32.97 220 GLY A CA 1
ATOM 1675 C C . GLY A 1 220 ? -63.997 15.383 2.247 1.00 32.97 220 GLY A C 1
ATOM 1676 O O . GLY A 1 220 ? -62.867 15.129 2.648 1.00 32.97 220 GLY A O 1
ATOM 1677 N N . GLU A 1 221 ? -64.253 15.836 1.020 1.00 34.81 221 GLU A N 1
ATOM 1678 C CA . GLU A 1 221 ? -63.276 16.274 0.015 1.00 34.81 221 GLU A CA 1
ATOM 1679 C C . GLU A 1 221 ? -62.475 17.508 0.474 1.00 34.81 221 GLU A C 1
ATOM 1681 O O . GLU A 1 221 ? -62.989 18.366 1.190 1.00 34.81 221 GLU A O 1
ATOM 1686 N N . GLY A 1 222 ? -61.235 17.646 -0.005 1.00 34.66 222 GLY A N 1
ATOM 1687 C CA . GLY A 1 222 ? -60.431 18.853 0.192 1.00 34.66 222 GLY A CA 1
ATOM 1688 C C . GLY A 1 222 ? -59.147 18.831 -0.633 1.00 34.66 222 GLY A C 1
ATOM 1689 O O . GLY A 1 222 ? -58.202 18.121 -0.309 1.00 34.66 222 GLY A O 1
ATOM 1690 N N . GLN A 1 223 ? -59.152 19.599 -1.720 1.00 36.56 223 GLN A N 1
ATOM 1691 C CA . GLN A 1 223 ? -58.044 19.837 -2.646 1.00 36.56 223 GLN A CA 1
ATOM 1692 C C . GLN A 1 223 ? -56.926 20.661 -1.985 1.00 36.56 223 GLN A C 1
ATOM 1694 O O . GLN A 1 223 ? -5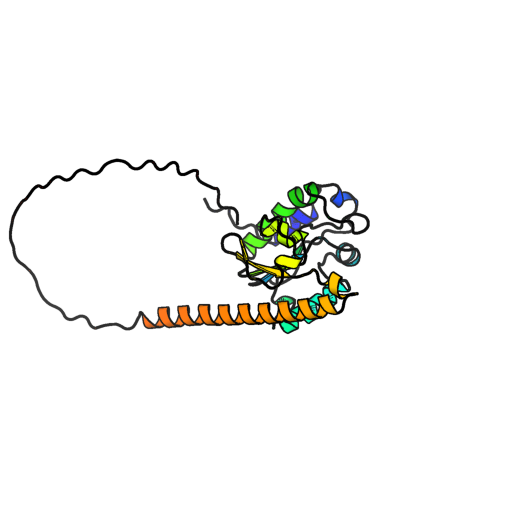7.222 21.601 -1.250 1.00 36.56 223 GLN A O 1
ATOM 1699 N N . ALA A 1 224 ? -55.663 20.389 -2.324 1.00 39.47 224 ALA A N 1
ATOM 1700 C CA . ALA A 1 224 ? -54.600 21.393 -2.267 1.00 39.47 224 ALA A CA 1
ATOM 1701 C C . ALA A 1 224 ? -53.465 21.046 -3.244 1.00 39.47 224 ALA A C 1
ATOM 1703 O O . ALA A 1 224 ? -52.888 19.961 -3.206 1.00 39.47 224 ALA A O 1
ATOM 1704 N N . GLU A 1 225 ? -53.202 22.002 -4.127 1.00 36.47 225 GLU A N 1
ATOM 1705 C CA . GLU A 1 225 ? -52.130 22.071 -5.114 1.00 36.47 225 GLU A CA 1
ATOM 1706 C C . GLU A 1 225 ? -50.743 22.160 -4.459 1.00 36.47 225 GLU A C 1
ATOM 1708 O O . GLU A 1 225 ? -50.573 22.894 -3.487 1.00 36.47 225 GLU A O 1
ATOM 1713 N N . THR A 1 226 ? -49.725 21.544 -5.069 1.00 36.69 226 THR A N 1
ATOM 1714 C CA . THR A 1 226 ? -48.338 22.036 -5.010 1.00 36.69 226 THR A CA 1
ATOM 1715 C C . THR A 1 226 ? -47.582 21.756 -6.315 1.00 36.69 226 THR A C 1
ATOM 1717 O O . THR A 1 226 ? -47.772 20.745 -6.988 1.00 36.69 226 THR A O 1
ATOM 1720 N N . GLN A 1 227 ? -46.774 22.752 -6.675 1.00 41.44 227 GLN A N 1
ATOM 1721 C CA . GLN A 1 227 ? -45.990 22.973 -7.893 1.00 41.44 227 GLN A CA 1
ATOM 1722 C C . GLN A 1 227 ? -44.804 21.998 -8.089 1.00 41.44 227 GLN A C 1
ATOM 1724 O O . GLN A 1 227 ? -44.430 21.301 -7.147 1.00 41.44 227 GLN A O 1
ATOM 1729 N N . PRO A 1 228 ? -44.185 21.959 -9.292 1.00 36.06 228 PRO A N 1
ATOM 1730 C CA . PRO A 1 228 ? -43.125 21.011 -9.622 1.00 36.06 228 PRO A CA 1
ATOM 1731 C C . PRO A 1 228 ? -41.733 21.514 -9.207 1.00 36.06 228 PRO A C 1
ATOM 1733 O O . PRO A 1 228 ? -41.416 22.689 -9.384 1.00 36.06 228 PRO A O 1
ATOM 1736 N N . ASP A 1 229 ? -40.884 20.596 -8.746 1.00 41.69 229 ASP A N 1
ATOM 1737 C CA . ASP A 1 229 ? -39.446 20.807 -8.533 1.00 41.69 229 ASP A CA 1
ATOM 1738 C C . ASP A 1 229 ? -38.654 20.036 -9.618 1.00 41.69 229 ASP A C 1
ATOM 1740 O O . ASP A 1 229 ? -39.020 18.894 -9.933 1.00 41.69 229 ASP A O 1
ATOM 1744 N N . PRO A 1 230 ? -37.603 20.607 -10.243 1.00 38.75 230 PRO A N 1
ATOM 1745 C CA . PRO A 1 230 ? -36.863 19.956 -11.314 1.00 38.75 230 PRO A CA 1
ATOM 1746 C C . PRO A 1 230 ? -35.675 19.165 -10.753 1.00 38.75 230 PRO A C 1
ATOM 1748 O O . PRO A 1 230 ? -34.642 19.724 -10.391 1.00 38.75 230 PRO A O 1
ATOM 1751 N N . ALA A 1 231 ? -35.782 17.838 -10.748 1.00 34.03 231 ALA A N 1
ATOM 1752 C CA . ALA A 1 231 ? -34.657 16.955 -10.466 1.00 34.03 231 ALA A CA 1
ATOM 1753 C C . ALA A 1 231 ? -33.911 16.593 -11.763 1.00 34.03 231 ALA A C 1
ATOM 1755 O O . ALA A 1 231 ? -34.269 15.645 -12.460 1.00 34.03 231 ALA A O 1
ATOM 1756 N N . SER A 1 232 ? -32.832 17.314 -12.078 1.00 36.81 232 SER A N 1
ATOM 1757 C CA . SER A 1 232 ? -31.753 16.787 -12.921 1.00 36.81 232 SER A CA 1
ATOM 1758 C C . SER A 1 232 ? -30.762 16.016 -12.043 1.00 36.81 232 SER A C 1
ATOM 1760 O O . SER A 1 232 ? -29.671 16.478 -11.712 1.00 36.81 232 SER A O 1
ATOM 1762 N N . HIS A 1 233 ? -31.150 14.802 -11.651 1.00 35.50 233 HIS A N 1
ATOM 1763 C CA . HIS A 1 233 ? -30.213 13.833 -11.096 1.00 35.50 233 HIS A CA 1
ATOM 1764 C C . HIS A 1 233 ? -29.344 13.275 -12.225 1.00 35.50 233 HIS A C 1
ATOM 1766 O O . HIS A 1 233 ? -29.755 12.400 -12.981 1.00 35.50 233 HIS A O 1
ATOM 1772 N N . VAL A 1 234 ? -28.121 13.789 -12.333 1.00 35.44 234 VAL A N 1
ATOM 1773 C CA . VAL A 1 234 ? -27.035 13.054 -12.982 1.00 35.44 234 VAL A CA 1
ATOM 1774 C C . VAL A 1 234 ? -26.647 11.927 -12.027 1.00 35.44 234 VAL A C 1
ATOM 1776 O O . VAL A 1 234 ? -26.008 12.165 -11.001 1.00 35.44 234 VAL A O 1
ATOM 1779 N N . GLU A 1 235 ? -27.077 10.706 -12.345 1.00 32.25 235 GLU A N 1
ATOM 1780 C CA . GLU A 1 235 ? -26.577 9.480 -11.724 1.00 32.25 235 GLU A CA 1
ATOM 1781 C C . GLU A 1 235 ? -25.045 9.442 -11.821 1.00 32.25 235 GLU A C 1
ATOM 1783 O O . GLU A 1 235 ? -24.467 9.408 -12.909 1.00 32.25 235 GLU A O 1
ATOM 1788 N N . GLN A 1 236 ? -24.375 9.438 -10.669 1.00 36.28 236 GLN A N 1
ATOM 1789 C CA . GLN A 1 236 ? -22.965 9.076 -10.579 1.00 36.28 236 GLN A CA 1
ATOM 1790 C C . GLN A 1 236 ? -22.860 7.562 -10.355 1.00 36.28 236 GLN A C 1
ATOM 1792 O O . GLN A 1 236 ? -23.475 7.048 -9.418 1.00 36.28 236 GLN A O 1
ATOM 1797 N N . PRO A 1 237 ? -22.066 6.823 -11.151 1.00 40.81 237 PRO A N 1
ATOM 1798 C CA . PRO A 1 237 ? -21.856 5.409 -10.903 1.00 40.81 237 PRO A CA 1
ATOM 1799 C C . PRO A 1 237 ? -20.985 5.218 -9.655 1.00 40.81 237 PRO A C 1
ATOM 1801 O O . PRO A 1 237 ? -19.857 5.713 -9.570 1.00 40.81 237 PRO A O 1
ATOM 1804 N N . HIS A 1 238 ? -21.518 4.460 -8.697 1.00 43.41 238 HIS A N 1
ATOM 1805 C CA . HIS A 1 238 ? -20.800 3.929 -7.542 1.00 43.41 238 HIS A CA 1
ATOM 1806 C C . HIS A 1 238 ? -19.519 3.209 -7.982 1.00 43.41 238 HIS A C 1
ATOM 1808 O O . HIS A 1 238 ? -19.578 2.236 -8.730 1.00 43.41 238 HIS A O 1
ATOM 1814 N N . LEU A 1 239 ? -18.364 3.674 -7.504 1.00 41.06 239 LEU A N 1
ATOM 1815 C CA . LEU A 1 239 ? -17.065 3.029 -7.714 1.00 41.06 239 LEU A CA 1
ATOM 1816 C C . LEU A 1 239 ? -16.179 3.214 -6.477 1.00 41.06 239 LEU A C 1
ATOM 1818 O O . LEU A 1 239 ? -15.232 4.006 -6.477 1.00 41.06 239 LEU A O 1
ATOM 1822 N N . LEU A 1 240 ? -16.574 2.485 -5.434 1.00 46.91 240 LEU A N 1
ATOM 1823 C CA . LEU A 1 240 ? -15.790 1.690 -4.482 1.00 46.91 240 LEU A CA 1
ATOM 1824 C C . LEU A 1 240 ? -16.777 0.801 -3.711 1.00 46.91 240 LEU A C 1
ATOM 1826 O O . LEU A 1 240 ? -17.846 1.329 -3.332 1.00 46.91 240 LEU A O 1
#

Secondary structure (DSSP, 8-state):
-PPPPPPHHHHHHHHHT--SSGGGGT-SS----EE-TT-SEEEEES---HHHHHHS-SS-SHHHHHHHHHHHHTT--GGGSEEEES-SSPPGGGPPPPHHHHHHHHHHHHHHHHHH--SEEEEESHHHHHHHHT----HHHHTTS-EEETTEEEEEE--GGGGGS-HHHHHHHHHHHHHHHHHHHHHHHHHHHHHHHHHHTT--------------------------------PPPP--

Nearest PDB structures (foldseek):
  1vk2-assembly1_A  TM=9.530E-01  e=1.217E-20  Thermotoga maritima
  8iil-assembly1_A  TM=9.204E-01  e=1.064E-18  Mycolicibacterium smegmatis MC2 155
  6ajo-assembly1_A  TM=9.373E-01  e=1.482E-17  Mycolicibacterium smegmatis MC2 155
  6l6s-assembly2_B  TM=9.343E-01  e=4.744E-17  Mycolicibacterium smegmatis MC2 155
  6iod-assembly2_B  TM=9.270E-01  e=7.744E-17  Mycolicibacterium smegmatis MC2 155